Protein AF-0000000070582829 (afdb_homodimer)

Secondary structure (DSSP, 8-state):
-PPPP--EETTHHHHHHHHHHHHHHHHHHHHHHHHHHHHHT--TT--S-SS-HHHHHHHHHHHHHHHHHHHHHHHHHHHTTT-HHHHHHHHHHHHHHHHHHHHHHTTS-GGGGGGGTTHHHHHHHHHHHHHHHHHHHTT--/--EE-----TTHHHHHHHHHHHHHHHHHHHHHHHHHHHHHT--TT--S-SS-HHHHHHHHHHHHHHHHHHHHHHHHHHHTTT-HHHHHHHHHHHHHHHHHHHHHHTTS-GGGGGGGTTHHHHHHHHHHHHHHHHHHHHT--

Radius of gyration: 20.26 Å; Cα contacts (8 Å, |Δi|>4): 418; chains: 2; bounding box: 44×60×52 Å

Nearest PDB structures (foldseek):
  6r7d-assembly3_H  TM=9.409E-01  e=8.372E-06  Homo sapiens
  4jc7-assembly1_A  TM=9.439E-01  e=1.361E-05  Homo sapiens
  6pe4-assembly1_H  TM=5.388E-01  e=1.580E+00  Saccharomyces cerevisiae S288C
  7sqc-assembly1_1V  TM=2.380E-01  e=6.161E+00  Chlamydomonas reinhardtii
  6r7d-assembly3_H  TM=9.407E-01  e=1.224E-05  Homo sapiens

Sequence (282 aa):
MSTFSLVVPKEYGYVVLVGVGSTLVNMWLAFRVGQARKQFDVKYPTMYSDTNVVFNCVQRSHQNFLESYPQFLMTLFLGGFEFPKVAAGAGLVFLAGRVVYALGYSTGDPAKRMRGGFQYFGALTLLGLSVRLGLRMLGHVMSTFSLVVPKEYGYVVLVGVGSTLVNMWLAFRVGQARKQFDVKYPTMYSDTNVVFNCVQRSHQNFLESYPQFLMTLFLGGFEFPKVAAGAGLVFLAGRVVYALGYSTGDPAKRMRGGFQYFGALTLLGLSVRLGLRMLGHV

pLDDT: mean 94.82, std 6.43, range [54.75, 98.88]

Solvent-accessible surface area (backbone atoms only — not comparable to full-atom values): 14059 Å² total; per-residue (Å²): 130,86,82,80,85,86,72,45,40,18,54,35,14,48,30,43,39,46,56,53,49,49,46,53,51,51,49,50,40,53,46,51,34,53,50,42,26,63,76,68,65,54,59,81,72,65,77,66,59,92,81,41,60,39,53,33,27,36,39,47,39,40,52,53,49,58,73,46,42,58,59,48,53,51,26,39,62,54,12,12,54,86,41,13,64,59,26,24,51,24,49,48,39,24,51,52,13,50,52,40,19,35,59,25,15,40,72,50,44,66,74,44,21,57,76,13,53,67,16,53,60,13,50,50,49,21,47,50,38,28,53,48,48,56,35,33,74,72,66,73,91,129,68,74,32,84,83,73,79,56,78,57,34,55,49,29,52,48,45,54,54,47,51,52,51,52,53,49,50,40,51,49,51,36,53,51,40,27,65,75,70,66,54,57,88,85,65,76,65,59,94,81,42,59,38,51,26,20,36,40,44,39,41,53,52,50,61,70,46,41,58,55,48,53,50,24,40,63,53,12,13,56,86,41,15,63,59,26,24,52,24,49,49,40,25,52,51,13,50,52,40,20,37,59,25,14,40,73,47,44,60,74,42,22,56,76,13,52,65,16,52,60,12,50,51,49,21,47,50,37,24,47,50,48,13,35,32,41,62,65,72,91

InterPro domains:
  IPR001129 Membrane-associated, eicosanoid/glutathione metabolism (MAPEG) protein [PF01124] (16-129)
  IPR023352 Membrane associated eicosanoid/glutathione metabolism-like domain superfamily [G3DSA:1.20.120.550] (5-139)
  IPR023352 Membrane associated eicosanoid/glutathione metabolism-like domain superfamily [SSF161084] (6-139)
  IPR050997 Membrane-associated proteins in eicosanoid and glutathione metabolism [PTHR10250] (8-140)

Structure (mmCIF, N/CA/C/O backbone):
data_AF-0000000070582829-model_v1
#
loop_
_entity.id
_entity.type
_entity.pdbx_description
1 polymer 'Glutathione S-transferase 3, mitochondrial'
#
loop_
_atom_site.group_PDB
_atom_site.id
_atom_site.type_symbol
_atom_site.label_atom_id
_atom_site.label_alt_id
_atom_site.label_comp_id
_atom_site.label_asym_id
_atom_site.label_entity_id
_atom_site.label_seq_id
_atom_site.pdbx_PDB_ins_code
_atom_site.Cartn_x
_atom_site.Cartn_y
_atom_site.Cartn_z
_atom_site.occupancy
_atom_site.B_iso_or_equiv
_atom_site.auth_seq_id
_atom_site.auth_comp_id
_atom_site.auth_asym_id
_atom_site.auth_atom_id
_atom_site.pdbx_PDB_model_num
ATOM 1 N N . MET A 1 1 ? -2.963 17.828 32.438 1 55.97 1 MET A N 1
ATOM 2 C CA . MET A 1 1 ? -2.441 17.281 31.188 1 55.97 1 MET A CA 1
ATOM 3 C C . MET A 1 1 ? -2.188 18.375 30.156 1 55.97 1 MET A C 1
ATOM 5 O O . MET A 1 1 ? -3.088 19.156 29.844 1 55.97 1 MET A O 1
ATOM 9 N N . SER A 1 2 ? -0.956 18.734 30.016 1 66.94 2 SER A N 1
ATOM 10 C CA . SER A 1 2 ? -0.656 19.797 29.062 1 66.94 2 SER A CA 1
ATOM 11 C C . SER A 1 2 ? -1.074 19.422 27.656 1 66.94 2 SER A C 1
ATOM 13 O O . SER A 1 2 ? -1.038 18.234 27.281 1 66.94 2 SER A O 1
ATOM 15 N N . THR A 1 3 ? -1.902 20.125 27.031 1 71 3 THR A N 1
ATOM 16 C CA . THR A 1 3 ? -2.436 19.891 25.703 1 71 3 THR A CA 1
ATOM 17 C C . THR A 1 3 ? -1.452 20.359 24.625 1 71 3 THR A C 1
ATOM 19 O O . THR A 1 3 ? -0.765 21.359 24.812 1 71 3 THR A O 1
ATOM 22 N N . PHE A 1 4 ? -1.002 19.5 23.781 1 69.56 4 PHE A N 1
ATOM 23 C CA . PHE A 1 4 ? -0.276 19.875 22.578 1 69.56 4 PHE A CA 1
ATOM 24 C C . PHE A 1 4 ? -1.236 20.094 21.406 1 69.56 4 PHE A C 1
ATOM 26 O O . PHE A 1 4 ? -2.109 19.266 21.156 1 69.56 4 PHE A O 1
ATOM 33 N N . SER A 1 5 ? -1.294 21.281 20.797 1 74.94 5 SER A N 1
ATOM 34 C CA . SER A 1 5 ? -2.145 21.578 19.641 1 74.94 5 SER A CA 1
ATOM 35 C C . SER A 1 5 ? -1.401 21.359 18.328 1 74.94 5 SER A C 1
ATOM 37 O O . SER A 1 5 ? -0.298 21.891 18.141 1 74.94 5 SER A O 1
ATOM 39 N N . LEU A 1 6 ? -1.926 20.5 17.5 1 73.12 6 LEU A N 1
ATOM 40 C CA . LEU A 1 6 ? -1.361 20.234 16.172 1 73.12 6 LEU A CA 1
ATOM 41 C C . LEU A 1 6 ? -2.129 20.984 15.102 1 73.12 6 LEU A C 1
ATOM 43 O O . LEU A 1 6 ? -3.338 20.797 14.945 1 73.12 6 LEU A O 1
ATOM 47 N N . VAL A 1 7 ? -1.486 22.031 14.539 1 78.19 7 VAL A N 1
ATOM 48 C CA . VAL A 1 7 ? -2.039 22.766 13.406 1 78.19 7 VAL A CA 1
ATOM 49 C C . VAL A 1 7 ? -1.455 22.219 12.102 1 78.19 7 VAL A C 1
ATOM 51 O O . VAL A 1 7 ? -0.236 22.078 11.969 1 78.19 7 VAL A O 1
ATOM 54 N N . VAL A 1 8 ? -2.326 21.844 11.242 1 87.25 8 VAL A N 1
ATOM 55 C CA . VAL A 1 8 ? -1.866 21.312 9.969 1 87.25 8 VAL A CA 1
ATOM 56 C C . VAL A 1 8 ? -1.723 22.438 8.945 1 87.25 8 VAL A C 1
ATOM 58 O O . VAL A 1 8 ? -2.717 23.047 8.539 1 87.25 8 VAL A O 1
ATOM 61 N N . PRO A 1 9 ? -0.529 22.719 8.617 1 90.94 9 PRO A N 1
ATOM 62 C CA . PRO A 1 9 ? -0.33 23.766 7.621 1 90.94 9 PRO A CA 1
ATOM 63 C C . PRO A 1 9 ? -0.875 23.391 6.246 1 90.94 9 PRO A C 1
ATOM 65 O O . PRO A 1 9 ? -0.999 22.203 5.934 1 90.94 9 PRO A O 1
ATOM 68 N N . LYS A 1 10 ? -1.194 24.391 5.395 1 92.5 10 LYS A N 1
ATOM 69 C CA . LYS A 1 10 ? -1.707 24.156 4.047 1 92.5 10 LYS A CA 1
ATOM 70 C C . LYS A 1 10 ? -0.705 23.375 3.205 1 92.5 10 LYS A C 1
ATOM 72 O O . LYS A 1 10 ? -1.095 22.594 2.332 1 92.5 10 LYS A O 1
ATOM 77 N N . GLU A 1 11 ? 0.611 23.594 3.48 1 95.31 11 GLU A N 1
ATOM 78 C CA . GLU A 1 11 ? 1.672 22.953 2.715 1 95.31 11 GLU A CA 1
ATOM 79 C C . GLU A 1 11 ? 1.688 21.438 2.961 1 95.31 11 GLU A C 1
ATOM 81 O O . GLU A 1 11 ? 2.316 20.688 2.211 1 95.31 11 GLU A O 1
ATOM 86 N N . TYR A 1 12 ? 0.946 21.047 4 1 95.88 12 TYR A N 1
ATOM 87 C CA . TYR A 1 12 ? 0.809 19.609 4.246 1 95.88 12 TYR A CA 1
ATOM 88 C C . TYR A 1 12 ? 0.127 18.922 3.074 1 95.88 12 TYR A C 1
ATOM 90 O O . TYR A 1 12 ? 0.249 17.703 2.906 1 95.88 12 TYR A O 1
ATOM 98 N N . GLY A 1 13 ? -0.527 19.609 2.26 1 96.5 13 GLY A N 1
ATOM 99 C CA . GLY A 1 13 ? -1.075 19.062 1.026 1 96.5 13 GLY A CA 1
ATOM 100 C C . GLY A 1 13 ? -0.029 18.406 0.15 1 96.5 13 GLY A C 1
ATOM 101 O O . GLY A 1 13 ? -0.321 17.422 -0.542 1 96.5 13 GLY A O 1
ATOM 102 N N . TYR A 1 14 ? 1.18 18.938 0.141 1 97.75 14 TYR A N 1
ATOM 103 C CA . TYR A 1 14 ? 2.273 18.312 -0.593 1 97.75 14 TYR A CA 1
ATOM 104 C C . TYR A 1 14 ? 2.564 16.906 -0.053 1 97.75 14 TYR A C 1
ATOM 106 O O . TYR A 1 14 ? 2.848 15.992 -0.82 1 97.75 14 TYR A O 1
ATOM 114 N N . VAL A 1 15 ? 2.555 16.75 1.266 1 98.31 15 VAL A N 1
ATOM 115 C CA . VAL A 1 15 ? 2.795 15.469 1.925 1 98.31 15 VAL A CA 1
ATOM 116 C C . VAL A 1 15 ? 1.722 14.469 1.511 1 98.31 15 VAL A C 1
ATOM 118 O O . VAL A 1 15 ? 2.033 13.328 1.151 1 98.31 15 VAL A O 1
ATOM 121 N N . VAL A 1 16 ? 0.494 14.914 1.504 1 97.81 16 VAL A N 1
ATOM 122 C CA . VAL A 1 16 ? -0.624 14.07 1.096 1 97.81 16 VAL A CA 1
ATOM 123 C C . VAL A 1 16 ? -0.421 13.602 -0.344 1 97.81 16 VAL A C 1
ATOM 125 O O . VAL A 1 16 ? -0.554 12.414 -0.642 1 97.81 16 VAL A O 1
ATOM 128 N N . LEU A 1 17 ? -0.024 14.477 -1.17 1 98.38 17 LEU A N 1
ATOM 129 C CA . LEU A 1 17 ? 0.119 14.148 -2.584 1 98.38 17 LEU A CA 1
ATOM 130 C C . LEU A 1 17 ? 1.307 13.219 -2.807 1 98.38 17 LEU A C 1
ATOM 132 O O . LEU A 1 17 ? 1.272 12.359 -3.695 1 98.38 17 LEU A O 1
ATOM 136 N N . VAL A 1 18 ? 2.348 13.383 -2.043 1 98.75 18 VAL A N 1
ATOM 137 C CA . VAL A 1 18 ? 3.451 12.43 -2.117 1 98.75 18 VAL A CA 1
ATOM 138 C C . VAL A 1 18 ? 2.977 11.055 -1.665 1 98.75 18 VAL A C 1
ATOM 140 O O . VAL A 1 18 ? 3.342 10.039 -2.26 1 98.75 18 VAL A O 1
ATOM 143 N N . GLY A 1 19 ? 2.18 11 -0.588 1 98.44 19 GLY A N 1
ATOM 144 C CA . GLY A 1 19 ? 1.567 9.742 -0.2 1 98.44 19 GLY A CA 1
ATOM 145 C C . GLY A 1 19 ? 0.773 9.094 -1.319 1 98.44 19 GLY A C 1
ATOM 146 O O . GLY A 1 19 ? 0.938 7.906 -1.598 1 98.44 19 GLY A O 1
ATOM 147 N N . VAL A 1 20 ? -0.002 9.867 -1.986 1 97.69 20 VAL A N 1
ATOM 148 C CA . VAL A 1 20 ? -0.768 9.406 -3.139 1 97.69 20 VAL A CA 1
ATOM 149 C C . VAL A 1 20 ? 0.185 8.922 -4.23 1 97.69 20 VAL A C 1
ATOM 151 O O . VAL A 1 20 ? -0.034 7.875 -4.84 1 97.69 20 VAL A O 1
ATOM 154 N N . GLY A 1 21 ? 1.156 9.742 -4.492 1 98.12 21 GLY A N 1
ATOM 155 C CA . GLY A 1 21 ? 2.158 9.367 -5.473 1 98.12 21 GLY A CA 1
ATOM 156 C C . GLY A 1 21 ? 2.803 8.023 -5.184 1 98.12 21 GLY A C 1
ATOM 157 O O . GLY A 1 21 ? 3.127 7.273 -6.105 1 98.12 21 GLY A O 1
ATOM 158 N N . SER A 1 22 ? 2.986 7.711 -3.922 1 98.31 22 SER A N 1
ATOM 159 C CA . SER A 1 22 ? 3.596 6.438 -3.557 1 98.31 22 SER A CA 1
ATOM 160 C C . SER A 1 22 ? 2.705 5.266 -3.957 1 98.31 22 SER A C 1
ATOM 162 O O . SER A 1 22 ? 3.203 4.18 -4.266 1 98.31 22 SER A O 1
ATOM 164 N N . THR A 1 23 ? 1.404 5.457 -3.959 1 97.38 23 THR A N 1
ATOM 165 C CA . THR A 1 23 ? 0.475 4.441 -4.441 1 97.38 23 THR A CA 1
ATOM 166 C C . THR A 1 23 ? 0.685 4.176 -5.93 1 97.38 23 THR A C 1
ATOM 168 O O . THR A 1 23 ? 0.614 3.031 -6.379 1 97.38 23 THR A O 1
ATOM 171 N N . LEU A 1 24 ? 0.943 5.191 -6.664 1 97.06 24 LEU A N 1
ATOM 172 C CA . LEU A 1 24 ? 1.18 5.051 -8.094 1 97.06 24 LEU A CA 1
ATOM 173 C C . LEU A 1 24 ? 2.48 4.305 -8.359 1 97.06 24 LEU A C 1
ATOM 175 O O . LEU A 1 24 ? 2.568 3.52 -9.305 1 97.06 24 LEU A O 1
ATOM 179 N N . VAL A 1 25 ? 3.463 4.594 -7.551 1 98 25 VAL A N 1
ATOM 180 C CA . VAL A 1 25 ? 4.715 3.854 -7.68 1 98 25 VAL A CA 1
ATOM 181 C C . VAL A 1 25 ? 4.473 2.373 -7.395 1 98 25 VAL A C 1
ATOM 183 O O . VAL A 1 25 ? 4.957 1.506 -8.125 1 98 25 VAL A O 1
ATOM 186 N N . ASN A 1 26 ? 3.74 2.064 -6.297 1 97.38 26 ASN A N 1
ATOM 187 C CA . ASN A 1 26 ? 3.404 0.678 -5.992 1 97.38 26 ASN A CA 1
ATOM 188 C C . ASN A 1 26 ? 2.66 0.013 -7.145 1 97.38 26 ASN A C 1
ATOM 190 O O . ASN A 1 26 ? 2.973 -1.117 -7.523 1 97.38 26 ASN A O 1
ATOM 194 N N . MET A 1 27 ? 1.695 0.736 -7.691 1 96.69 27 MET A N 1
ATOM 195 C CA . MET A 1 27 ? 0.934 0.21 -8.82 1 96.69 27 MET A CA 1
ATOM 196 C C . MET A 1 27 ? 1.843 -0.042 -10.023 1 96.69 27 MET A C 1
ATOM 198 O O . MET A 1 27 ? 1.689 -1.044 -10.719 1 96.69 27 MET A O 1
ATOM 202 N N . TRP A 1 28 ? 2.684 0.879 -10.297 1 97.69 28 TRP A N 1
ATOM 203 C CA . TRP A 1 28 ? 3.625 0.729 -11.398 1 97.69 28 TRP A CA 1
ATOM 204 C C . TRP A 1 28 ? 4.496 -0.508 -11.211 1 97.69 28 TRP A C 1
ATOM 206 O O . TRP A 1 28 ? 4.715 -1.274 -12.148 1 97.69 28 TRP A O 1
ATOM 216 N N . LEU A 1 29 ? 5.031 -0.701 -10.031 1 97.88 29 LEU A N 1
ATOM 217 C CA . LEU A 1 29 ? 5.836 -1.879 -9.734 1 97.88 29 LEU A CA 1
ATOM 218 C C . LEU A 1 29 ? 5.027 -3.156 -9.93 1 97.88 29 LEU A C 1
ATOM 220 O O . LEU A 1 29 ? 5.52 -4.129 -10.508 1 97.88 29 LEU A O 1
ATOM 224 N N . ALA A 1 30 ? 3.785 -3.137 -9.422 1 97.12 30 ALA A N 1
ATOM 225 C CA . ALA A 1 30 ? 2.9 -4.285 -9.602 1 97.12 30 ALA A CA 1
ATOM 226 C C . ALA A 1 30 ? 2.654 -4.562 -11.078 1 97.12 30 ALA A C 1
ATOM 228 O O . ALA A 1 30 ? 2.643 -5.723 -11.508 1 97.12 30 ALA A O 1
ATOM 229 N N . PHE A 1 31 ? 2.49 -3.516 -11.836 1 97.44 31 PHE A N 1
ATOM 230 C CA . PHE A 1 31 ? 2.273 -3.646 -13.266 1 97.44 31 PHE A CA 1
ATOM 231 C C . PHE A 1 31 ? 3.488 -4.266 -13.945 1 97.44 31 PHE A C 1
ATOM 233 O O . PHE A 1 31 ? 3.348 -5.121 -14.82 1 97.44 31 PHE A O 1
ATOM 240 N N . ARG A 1 32 ? 4.629 -3.852 -13.578 1 97.31 32 ARG A N 1
ATOM 241 C CA . ARG A 1 32 ? 5.859 -4.406 -14.133 1 97.31 32 ARG A CA 1
ATOM 242 C C . ARG A 1 32 ? 5.949 -5.906 -13.875 1 97.31 32 ARG A C 1
ATOM 244 O O . ARG A 1 32 ? 6.395 -6.668 -14.734 1 97.31 32 ARG A O 1
ATOM 251 N N . VAL A 1 33 ? 5.523 -6.32 -12.656 1 97.38 33 VAL A N 1
ATOM 252 C CA . VAL A 1 33 ? 5.504 -7.746 -12.352 1 97.38 33 VAL A CA 1
ATOM 253 C C . VAL A 1 33 ? 4.523 -8.469 -13.273 1 97.38 33 VAL A C 1
ATOM 255 O O . VAL A 1 33 ? 4.84 -9.523 -13.82 1 97.38 33 VAL A O 1
ATOM 258 N N . GLY A 1 34 ? 3.34 -7.875 -13.461 1 96.81 34 GLY A N 1
ATOM 259 C CA . GLY A 1 34 ? 2.375 -8.445 -14.383 1 96.81 34 GLY A CA 1
ATOM 260 C C . GLY A 1 34 ? 2.912 -8.594 -15.797 1 96.81 34 GLY A C 1
ATOM 261 O O . GLY A 1 34 ? 2.732 -9.633 -16.422 1 96.81 34 GLY A O 1
ATOM 262 N N . GLN A 1 35 ? 3.543 -7.562 -16.281 1 97.56 35 GLN A N 1
ATOM 263 C CA . GLN A 1 35 ? 4.133 -7.598 -17.609 1 97.56 35 GLN A CA 1
ATOM 264 C C . GLN A 1 35 ? 5.203 -8.68 -17.703 1 97.56 35 GLN A C 1
ATOM 266 O O . GLN A 1 35 ? 5.289 -9.391 -18.719 1 97.56 35 GLN A O 1
ATOM 271 N N . ALA A 1 36 ? 6.043 -8.719 -16.75 1 96.75 36 ALA A N 1
ATOM 272 C CA . ALA A 1 36 ? 7.094 -9.734 -16.719 1 96.75 36 ALA A CA 1
ATOM 273 C C . ALA A 1 36 ? 6.496 -11.133 -16.719 1 96.75 36 ALA A C 1
ATOM 275 O O . ALA A 1 36 ? 7.039 -12.047 -17.359 1 96.75 36 ALA A O 1
ATOM 276 N N . ARG A 1 37 ? 5.391 -11.344 -15.992 1 96.31 37 ARG A N 1
ATOM 277 C CA . ARG A 1 37 ? 4.707 -12.633 -15.984 1 96.31 37 ARG A CA 1
ATOM 278 C C . ARG A 1 37 ? 4.328 -13.07 -17.391 1 96.31 37 ARG A C 1
ATOM 280 O O . ARG A 1 37 ? 4.516 -14.227 -17.766 1 96.31 37 ARG A O 1
ATOM 287 N N . LYS A 1 38 ? 3.812 -12.117 -18.062 1 97.06 38 LYS A N 1
ATOM 288 C CA . LYS A 1 38 ? 3.406 -12.406 -19.438 1 97.06 38 LYS A CA 1
ATOM 289 C C . LYS A 1 38 ? 4.617 -12.672 -20.328 1 97.06 38 LYS A C 1
ATOM 291 O O . LYS A 1 38 ? 4.629 -13.633 -21.094 1 97.06 38 LYS A O 1
ATOM 296 N N . GLN A 1 39 ? 5.578 -11.898 -20.25 1 96.56 39 GLN A N 1
ATOM 297 C CA . GLN A 1 39 ? 6.77 -11.969 -21.078 1 96.56 39 GLN A CA 1
ATOM 298 C C . GLN A 1 39 ? 7.5 -13.297 -20.875 1 96.56 39 GLN A C 1
ATOM 300 O O . GLN A 1 39 ? 7.988 -13.891 -21.844 1 96.56 39 GLN A O 1
ATOM 305 N N . PHE A 1 40 ? 7.574 -13.734 -19.672 1 96.12 40 PHE A N 1
ATOM 306 C CA . PHE A 1 40 ? 8.391 -14.906 -19.375 1 96.12 40 PHE A CA 1
ATOM 307 C C . PHE A 1 40 ? 7.512 -16.109 -19.078 1 96.12 40 PHE A C 1
ATOM 309 O O . PHE A 1 40 ? 8.008 -17.156 -18.641 1 96.12 40 PHE A O 1
ATOM 316 N N . ASP A 1 41 ? 6.211 -15.906 -19.141 1 96.31 41 ASP A N 1
ATOM 317 C CA . ASP A 1 41 ? 5.207 -16.953 -19.016 1 96.31 41 ASP A CA 1
ATOM 318 C C . ASP A 1 41 ? 5.262 -17.594 -17.625 1 96.31 41 ASP A C 1
ATOM 320 O O . ASP A 1 41 ? 5.371 -18.828 -17.5 1 96.31 41 ASP A O 1
ATOM 324 N N . VAL A 1 42 ? 5.32 -16.859 -16.688 1 95.31 42 VAL A N 1
ATOM 325 C CA . VAL A 1 42 ? 5.195 -17.312 -15.297 1 95.31 42 VAL A CA 1
ATOM 326 C C . VAL A 1 42 ? 3.738 -17.219 -14.852 1 95.31 42 VAL A C 1
ATOM 328 O O . VAL A 1 42 ? 3.236 -16.109 -14.602 1 95.31 42 VAL A O 1
ATOM 331 N N . LYS A 1 43 ? 3.07 -18.359 -14.664 1 93.44 43 LYS A N 1
ATOM 332 C CA . LYS A 1 43 ? 1.63 -18.359 -14.422 1 93.44 43 LYS A CA 1
ATOM 333 C C . LYS A 1 43 ? 1.317 -18.219 -12.938 1 93.44 43 LYS A C 1
ATOM 335 O O . LYS A 1 43 ? 2.062 -18.719 -12.094 1 93.44 43 LYS A O 1
ATOM 340 N N . TYR A 1 44 ? 0.23 -17.594 -12.617 1 91.69 44 TYR A N 1
ATOM 341 C CA . TYR A 1 44 ? -0.275 -17.562 -11.25 1 91.69 44 TYR A CA 1
ATOM 342 C C . TYR A 1 44 ? -0.543 -18.984 -10.734 1 91.69 44 TYR A C 1
ATOM 344 O O . TYR A 1 44 ? -0.908 -19.875 -11.508 1 91.69 44 TYR A O 1
ATOM 352 N N . PRO A 1 45 ? -0.263 -19.141 -9.492 1 92.88 45 PRO A N 1
ATOM 353 C CA . PRO A 1 45 ? 0.073 -18.219 -8.406 1 92.88 45 PRO A CA 1
ATOM 354 C C . PRO A 1 45 ? 1.57 -18.172 -8.109 1 92.88 45 PRO A C 1
ATOM 356 O O . PRO A 1 45 ? 1.98 -17.656 -7.062 1 92.88 45 PRO A O 1
ATOM 359 N N . THR A 1 46 ? 2.41 -18.672 -8.984 1 91 46 THR A N 1
ATOM 360 C CA . THR A 1 46 ? 3.85 -18.766 -8.773 1 91 46 THR A CA 1
ATOM 361 C C . THR A 1 46 ? 4.453 -17.375 -8.523 1 91 46 THR A C 1
ATOM 363 O O . THR A 1 46 ? 4.172 -16.438 -9.258 1 91 46 THR A O 1
ATOM 366 N N . MET A 1 47 ? 5.293 -17.297 -7.516 1 90.44 47 MET A N 1
ATOM 367 C CA . MET A 1 47 ? 5.879 -16 -7.172 1 90.44 47 MET A CA 1
ATOM 368 C C . MET A 1 47 ? 7.281 -15.867 -7.75 1 90.44 47 MET A C 1
ATOM 370 O O . MET A 1 47 ? 7.664 -14.797 -8.227 1 90.44 47 MET A O 1
ATOM 374 N N . TYR A 1 48 ? 8.023 -16.906 -7.711 1 92.12 48 TYR A N 1
ATOM 375 C CA . TYR A 1 48 ? 9.391 -16.875 -8.227 1 92.12 48 TYR A CA 1
ATOM 376 C C . TYR A 1 48 ? 9.641 -18.031 -9.18 1 92.12 48 TYR A C 1
ATOM 378 O O . TYR A 1 48 ? 9.211 -19.172 -8.914 1 92.12 48 TYR A O 1
ATOM 386 N N . SER A 1 49 ? 10.273 -17.656 -10.273 1 93.75 49 SER A N 1
ATOM 387 C CA . SER A 1 49 ? 10.617 -18.641 -11.297 1 93.75 49 SER A CA 1
ATOM 388 C C . SER A 1 49 ? 11.875 -19.406 -10.93 1 93.75 49 SER A C 1
ATOM 390 O O . SER A 1 49 ? 12.836 -18.828 -10.414 1 93.75 49 SER A O 1
ATOM 392 N N . ASP A 1 50 ? 11.859 -20.609 -11.234 1 91.75 50 ASP A N 1
ATOM 393 C CA . ASP A 1 50 ? 13.031 -21.453 -10.984 1 91.75 50 ASP A CA 1
ATOM 394 C C . ASP A 1 50 ? 14.109 -21.203 -12.047 1 91.75 50 ASP A C 1
ATOM 396 O O . ASP A 1 50 ? 15.273 -21.547 -11.844 1 91.75 50 ASP A O 1
ATOM 400 N N . THR A 1 51 ? 13.773 -20.641 -13.164 1 92.62 51 THR A N 1
ATOM 401 C CA . THR A 1 51 ? 14.711 -20.625 -14.281 1 92.62 51 THR A CA 1
ATOM 402 C C . THR A 1 51 ? 14.977 -19.203 -14.758 1 92.62 51 THR A C 1
ATOM 404 O O . THR A 1 51 ? 15.945 -18.938 -15.469 1 92.62 51 THR A O 1
ATOM 407 N N . ASN A 1 52 ? 14.117 -18.281 -14.469 1 95.81 52 ASN A N 1
ATOM 408 C CA . ASN A 1 52 ? 14.234 -16.938 -15.023 1 95.81 52 ASN A CA 1
ATOM 409 C C . ASN A 1 52 ? 14.656 -15.93 -13.961 1 95.81 52 ASN A C 1
ATOM 411 O O . ASN A 1 52 ? 13.828 -15.461 -13.172 1 95.81 52 ASN A O 1
ATOM 415 N N . VAL A 1 53 ? 15.828 -15.484 -14.023 1 95.69 53 VAL A N 1
ATOM 416 C CA . VAL A 1 53 ? 16.406 -14.602 -13.016 1 95.69 53 VAL A CA 1
ATOM 417 C C . VAL A 1 53 ? 15.859 -13.188 -13.195 1 95.69 53 VAL A C 1
ATOM 419 O O . VAL A 1 53 ? 15.664 -12.461 -12.219 1 95.69 53 VAL A O 1
ATOM 422 N N . VAL A 1 54 ? 15.633 -12.766 -14.422 1 96.56 54 VAL A N 1
ATOM 423 C CA . VAL A 1 54 ? 15.125 -11.422 -14.672 1 96.56 54 VAL A CA 1
ATOM 424 C C . VAL A 1 54 ? 13.734 -11.273 -14.055 1 96.56 54 VAL A C 1
ATOM 426 O O . VAL A 1 54 ? 13.453 -10.281 -13.383 1 96.56 54 VAL A O 1
ATOM 429 N N . PHE A 1 55 ? 12.898 -12.258 -14.266 1 97.69 55 PHE A N 1
ATOM 430 C CA . PHE A 1 55 ? 11.586 -12.234 -13.633 1 97.69 55 PHE A CA 1
ATOM 431 C C . PHE A 1 55 ? 11.711 -12.133 -12.117 1 97.69 55 PHE A C 1
ATOM 433 O O . PHE A 1 55 ? 11.023 -11.328 -11.484 1 97.69 55 PHE A O 1
ATOM 440 N N . ASN A 1 56 ? 12.547 -12.938 -11.523 1 97.12 56 ASN A N 1
ATOM 441 C CA . ASN A 1 56 ? 12.734 -12.945 -10.078 1 97.12 56 ASN A CA 1
ATOM 442 C C . ASN A 1 56 ? 13.211 -11.586 -9.57 1 97.12 56 ASN A C 1
ATOM 444 O O . ASN A 1 56 ? 12.797 -11.141 -8.5 1 97.12 56 ASN A O 1
ATOM 448 N N . CYS A 1 57 ? 14.039 -10.938 -10.391 1 96.88 57 CYS A N 1
ATOM 449 C CA . CYS A 1 57 ? 14.523 -9.609 -10.023 1 96.88 57 CYS A CA 1
ATOM 450 C C . CYS A 1 57 ? 13.383 -8.594 -10.039 1 96.88 57 CYS A C 1
ATOM 452 O O . CYS A 1 57 ? 13.281 -7.766 -9.133 1 96.88 57 CYS A O 1
ATOM 454 N N . VAL A 1 58 ? 12.531 -8.625 -11.023 1 97.06 58 VAL A N 1
ATOM 455 C CA . VAL A 1 58 ? 11.391 -7.727 -11.109 1 97.06 58 VAL A CA 1
ATOM 456 C C . VAL A 1 58 ? 10.461 -7.953 -9.922 1 97.06 58 VAL A C 1
ATOM 458 O O . VAL A 1 58 ? 10.047 -7 -9.258 1 97.06 58 VAL A O 1
ATOM 461 N N . GLN A 1 59 ? 10.203 -9.203 -9.633 1 96.88 59 GLN A N 1
ATOM 462 C CA . GLN A 1 59 ? 9.344 -9.57 -8.508 1 96.88 59 GLN A CA 1
ATOM 463 C C . GLN A 1 59 ? 9.945 -9.109 -7.188 1 96.88 59 GLN A C 1
ATOM 465 O O . GLN A 1 59 ? 9.25 -8.523 -6.352 1 96.88 59 GLN A O 1
ATOM 470 N N . ARG A 1 60 ? 11.195 -9.375 -7.008 1 96.81 60 ARG A N 1
ATOM 471 C CA . ARG A 1 60 ? 11.859 -9.031 -5.754 1 96.81 60 ARG A CA 1
ATOM 472 C C . ARG A 1 60 ? 11.875 -7.523 -5.539 1 96.81 60 ARG A C 1
ATOM 474 O O . ARG A 1 60 ? 11.742 -7.051 -4.41 1 96.81 60 ARG A O 1
ATOM 481 N N . SER A 1 61 ? 12.086 -6.812 -6.605 1 96.12 61 SER A N 1
ATOM 482 C CA . SER A 1 61 ? 12.086 -5.359 -6.48 1 96.12 61 SER A CA 1
ATOM 483 C C . SER A 1 61 ? 10.742 -4.852 -5.957 1 96.12 61 SER A C 1
ATOM 485 O O . SER A 1 61 ? 10.703 -3.967 -5.102 1 96.12 61 SER A O 1
ATOM 487 N N . HIS A 1 62 ? 9.664 -5.391 -6.453 1 97.62 62 HIS A N 1
ATOM 488 C CA . HIS A 1 62 ? 8.344 -5.008 -5.965 1 97.62 62 HIS A CA 1
ATOM 489 C C . HIS A 1 62 ? 8.172 -5.383 -4.496 1 97.62 62 HIS A C 1
ATOM 491 O O . HIS A 1 62 ? 7.75 -4.555 -3.684 1 97.62 62 HIS A O 1
ATOM 497 N N . GLN A 1 63 ? 8.578 -6.602 -4.148 1 96.56 63 GLN A N 1
ATOM 498 C CA . GLN A 1 63 ? 8.453 -7.066 -2.773 1 96.56 63 GLN A CA 1
ATOM 499 C C . GLN A 1 63 ? 9.289 -6.219 -1.825 1 96.56 63 GLN A C 1
ATOM 501 O O . GLN A 1 63 ? 8.883 -5.949 -0.695 1 96.56 63 GLN A O 1
ATOM 506 N N . ASN A 1 64 ? 10.461 -5.844 -2.289 1 95.81 64 ASN A N 1
ATOM 507 C CA . ASN A 1 64 ? 11.32 -4.996 -1.473 1 95.81 64 ASN A CA 1
ATOM 508 C C . ASN A 1 64 ? 10.656 -3.654 -1.169 1 95.81 64 ASN A C 1
ATOM 510 O O . ASN A 1 64 ? 10.773 -3.141 -0.054 1 95.81 64 ASN A O 1
ATOM 514 N N . PHE A 1 65 ? 10.016 -3.076 -2.201 1 97.25 65 PHE A N 1
ATOM 515 C CA . PHE A 1 65 ? 9.266 -1.845 -1.978 1 97.25 65 PHE A CA 1
ATOM 516 C C . PHE A 1 65 ? 8.211 -2.043 -0.896 1 97.25 65 PHE A C 1
ATOM 518 O O . PHE A 1 65 ? 8.086 -1.221 0.014 1 97.25 65 PHE A O 1
ATOM 525 N N . LEU A 1 66 ? 7.48 -3.139 -0.948 1 97.06 66 LEU A N 1
ATOM 526 C CA . LEU A 1 66 ? 6.391 -3.424 -0.023 1 97.06 66 LEU A CA 1
ATOM 527 C C . LEU A 1 66 ? 6.91 -3.584 1.401 1 97.06 66 LEU A C 1
ATOM 529 O O . LEU A 1 66 ? 6.227 -3.23 2.363 1 97.06 66 LEU A O 1
ATOM 533 N N . GLU A 1 67 ? 8.141 -4.031 1.632 1 94.75 67 GLU A N 1
ATOM 534 C CA . GLU A 1 67 ? 8.742 -4.219 2.947 1 94.75 67 GLU A CA 1
ATOM 535 C C . GLU A 1 67 ? 8.953 -2.885 3.654 1 94.75 67 GLU A C 1
ATOM 537 O O . GLU A 1 67 ? 8.891 -2.809 4.883 1 94.75 67 GLU A O 1
ATOM 542 N N . SER A 1 68 ? 9.18 -1.895 2.861 1 95.19 68 SER A N 1
ATOM 543 C CA . SER A 1 68 ? 9.508 -0.601 3.453 1 95.19 68 SER A CA 1
ATOM 544 C C . SER A 1 68 ? 8.32 0.355 3.381 1 95.19 68 SER A C 1
ATOM 546 O O . SER A 1 68 ? 8.328 1.413 4.016 1 95.19 68 SER A O 1
ATOM 548 N N . TYR A 1 69 ? 7.344 -0.012 2.752 1 97.06 69 TYR A N 1
ATOM 549 C CA . TYR A 1 69 ? 6.266 0.888 2.361 1 97.06 69 TYR A CA 1
ATOM 550 C C . TYR A 1 69 ? 5.512 1.4 3.584 1 97.06 69 TYR A C 1
ATOM 552 O O . TYR A 1 69 ? 5.297 2.605 3.727 1 97.06 69 TYR A O 1
ATOM 560 N N . PRO A 1 70 ? 5.172 0.531 4.625 1 95.19 70 PRO A N 1
ATOM 561 C CA . PRO A 1 70 ? 4.461 1.044 5.797 1 95.19 70 PRO A CA 1
ATOM 562 C C . PRO A 1 70 ? 5.285 2.051 6.594 1 95.19 70 PRO A C 1
ATOM 564 O O . PRO A 1 70 ? 4.758 3.072 7.039 1 95.19 70 PRO A O 1
ATOM 567 N N . GLN A 1 71 ? 6.484 1.729 6.723 1 95.75 71 GLN A N 1
ATOM 568 C CA . GLN A 1 71 ? 7.363 2.639 7.453 1 95.75 71 GLN A CA 1
ATOM 569 C C . GLN A 1 71 ? 7.512 3.967 6.715 1 95.75 71 GLN A C 1
ATOM 571 O O . GLN A 1 71 ? 7.543 5.027 7.34 1 95.75 71 GLN A O 1
ATOM 576 N N . PHE A 1 72 ? 7.688 3.918 5.453 1 98.5 72 PHE A N 1
ATOM 577 C CA . PHE A 1 72 ? 7.758 5.133 4.648 1 98.5 72 PHE A CA 1
ATOM 578 C C . PHE A 1 72 ? 6.52 5.996 4.859 1 98.5 72 PHE A C 1
ATOM 580 O O . PHE A 1 72 ? 6.629 7.191 5.125 1 98.5 72 PHE A O 1
ATOM 587 N N . LEU A 1 73 ? 5.359 5.41 4.77 1 98.12 73 LEU A N 1
ATOM 588 C CA . LEU A 1 73 ? 4.113 6.152 4.934 1 98.12 73 LEU A CA 1
ATOM 589 C C . LEU A 1 73 ? 4.027 6.762 6.332 1 98.12 73 LEU A C 1
ATOM 591 O O . LEU A 1 73 ? 3.672 7.934 6.48 1 98.12 73 LEU A O 1
ATOM 595 N N . MET A 1 74 ? 4.414 5.965 7.297 1 96.44 74 MET A N 1
ATOM 596 C CA . MET A 1 74 ? 4.352 6.445 8.672 1 96.44 74 MET A CA 1
ATOM 597 C C . MET A 1 74 ? 5.27 7.648 8.867 1 96.44 74 MET A C 1
ATOM 599 O O . MET A 1 74 ? 4.84 8.688 9.383 1 96.44 74 MET A O 1
ATOM 603 N N . THR A 1 75 ? 6.469 7.5 8.422 1 98.06 75 THR A N 1
ATOM 604 C CA . THR A 1 75 ? 7.418 8.586 8.648 1 98.06 75 THR A CA 1
ATOM 605 C C . THR A 1 75 ? 7.094 9.781 7.762 1 98.06 75 THR A C 1
ATOM 607 O O . THR A 1 75 ? 7.309 10.93 8.156 1 98.06 75 THR A O 1
ATOM 610 N N . LEU A 1 76 ? 6.59 9.586 6.57 1 98.5 76 LEU A N 1
ATOM 611 C CA . LEU A 1 76 ? 6.168 10.68 5.699 1 98.5 76 LEU A CA 1
ATOM 612 C C . LEU A 1 76 ? 5.098 11.531 6.375 1 98.5 76 LEU A C 1
ATOM 614 O O . LEU A 1 76 ? 5.242 12.75 6.473 1 98.5 76 LEU A O 1
ATOM 618 N N . PHE A 1 77 ? 4.09 10.945 6.895 1 97.38 77 PHE A N 1
ATOM 619 C CA . PHE A 1 77 ? 2.934 11.68 7.395 1 97.38 77 PHE A CA 1
ATOM 620 C C . PHE A 1 77 ? 3.223 12.281 8.766 1 97.38 77 PHE A C 1
ATOM 622 O O . PHE A 1 77 ? 2.783 13.391 9.07 1 97.38 77 PHE A O 1
ATOM 629 N N . LEU A 1 78 ? 3.984 11.539 9.562 1 94.94 78 LEU A N 1
ATOM 630 C CA . LEU A 1 78 ? 4.352 12.109 10.859 1 94.94 78 LEU A CA 1
ATOM 631 C C . LEU A 1 78 ? 5.414 13.188 10.688 1 94.94 78 LEU A C 1
ATOM 633 O O . LEU A 1 78 ? 5.301 14.273 11.266 1 94.94 78 LEU A O 1
ATOM 637 N N . GLY A 1 79 ? 6.367 12.93 9.883 1 95.69 79 GLY A N 1
ATOM 638 C CA . GLY A 1 79 ? 7.449 13.883 9.68 1 95.69 79 GLY A CA 1
ATOM 639 C C . GLY A 1 79 ? 7.016 15.133 8.945 1 95.69 79 GLY A C 1
ATOM 640 O O . GLY A 1 79 ? 7.707 16.156 8.984 1 95.69 79 GLY A O 1
ATOM 641 N N . GLY A 1 80 ? 5.891 15.094 8.273 1 96.31 80 GLY A N 1
ATOM 642 C CA . GLY A 1 80 ? 5.438 16.188 7.418 1 96.31 80 GLY A CA 1
ATOM 643 C C . GLY A 1 80 ? 4.699 17.266 8.18 1 96.31 80 GLY A C 1
ATOM 644 O O . GLY A 1 80 ? 4.406 18.328 7.629 1 96.31 80 GLY A O 1
ATOM 645 N N . PHE A 1 81 ? 4.43 17.078 9.461 1 92.81 81 PHE A N 1
ATOM 646 C CA . PHE A 1 81 ? 3.607 18.031 10.203 1 92.81 81 PHE A CA 1
ATOM 647 C C . PHE A 1 81 ? 4.348 19.344 10.414 1 92.81 81 PHE A C 1
ATOM 649 O O . PHE A 1 81 ? 3.787 20.422 10.195 1 92.81 81 PHE A O 1
ATOM 656 N N . GLU A 1 82 ? 5.57 19.297 10.797 1 91.44 82 GLU A N 1
ATOM 657 C CA . GLU A 1 82 ? 6.297 20.516 11.156 1 91.44 82 GLU A CA 1
ATOM 658 C C . GLU A 1 82 ? 6.945 21.156 9.938 1 91.44 82 GLU A C 1
ATOM 660 O O . GLU A 1 82 ? 6.934 22.375 9.789 1 91.44 82 GLU A O 1
ATOM 665 N N . PHE A 1 83 ? 7.473 20.344 9.109 1 95.12 83 PHE A N 1
ATOM 666 C CA . PHE A 1 83 ? 8.156 20.812 7.906 1 95.12 83 PHE A CA 1
ATOM 667 C C . PHE A 1 83 ? 7.609 20.125 6.664 1 95.12 83 PHE A C 1
ATOM 669 O O . PHE A 1 83 ? 8.312 19.328 6.031 1 95.12 83 PHE A O 1
ATOM 676 N N . PRO A 1 84 ? 6.422 20.484 6.27 1 97.12 84 PRO A N 1
ATOM 677 C CA . PRO A 1 84 ? 5.746 19.734 5.207 1 97.12 84 PRO A CA 1
ATOM 678 C C . PRO A 1 84 ? 6.492 19.812 3.875 1 97.12 84 PRO A C 1
ATOM 680 O O . PRO A 1 84 ? 6.523 18.828 3.131 1 97.12 84 PRO A O 1
ATOM 683 N N . LYS A 1 85 ? 7.094 20.922 3.48 1 98.12 85 LYS A N 1
ATOM 684 C CA . LYS A 1 85 ? 7.793 21.016 2.203 1 98.12 85 LYS A CA 1
ATOM 685 C C . LYS A 1 85 ? 9.047 20.156 2.197 1 98.12 85 LYS A C 1
ATOM 687 O O . LYS A 1 85 ? 9.352 19.5 1.198 1 98.12 85 LYS A O 1
ATOM 692 N N . VAL A 1 86 ? 9.742 20.141 3.305 1 98.38 86 VAL A N 1
ATOM 693 C CA . VAL A 1 86 ? 10.945 19.328 3.404 1 98.38 86 VAL A CA 1
ATOM 694 C C . VAL A 1 86 ? 10.578 17.844 3.367 1 98.38 86 VAL A C 1
ATOM 696 O O . VAL A 1 86 ? 11.203 17.062 2.656 1 98.38 86 VAL A O 1
ATOM 699 N N . ALA A 1 87 ? 9.586 17.469 4.156 1 98.69 87 ALA A N 1
ATOM 700 C CA . ALA A 1 87 ? 9.117 16.094 4.176 1 98.69 87 ALA A CA 1
ATOM 701 C C . ALA A 1 87 ? 8.672 15.641 2.789 1 98.69 87 ALA A C 1
ATOM 703 O O . ALA A 1 87 ? 9.008 14.539 2.352 1 98.69 87 ALA A O 1
ATOM 704 N N . ALA A 1 88 ? 7.918 16.484 2.113 1 98.81 88 ALA A N 1
ATOM 705 C CA . ALA A 1 88 ? 7.469 16.141 0.764 1 98.81 88 ALA A CA 1
ATOM 706 C C . ALA A 1 88 ? 8.656 15.945 -0.174 1 98.81 88 ALA A C 1
ATOM 708 O O . ALA A 1 88 ? 8.688 14.992 -0.957 1 98.81 88 ALA A O 1
ATOM 709 N N . GLY A 1 89 ? 9.594 16.891 -0.121 1 98.81 89 GLY A N 1
ATOM 710 C CA . GLY A 1 89 ? 10.805 16.734 -0.922 1 98.81 89 GLY A CA 1
ATOM 711 C C . GLY A 1 89 ? 11.555 15.453 -0.627 1 98.81 89 GLY A C 1
ATOM 712 O O . GLY A 1 89 ? 11.969 14.742 -1.547 1 98.81 89 GLY A O 1
ATOM 713 N N . ALA A 1 90 ? 11.766 15.141 0.643 1 98.81 90 ALA A N 1
ATOM 714 C CA . ALA A 1 90 ? 12.43 13.914 1.054 1 98.81 90 ALA A CA 1
ATOM 715 C C . ALA A 1 90 ? 11.664 12.688 0.567 1 98.81 90 ALA A C 1
ATOM 717 O O . ALA A 1 90 ? 12.266 11.695 0.145 1 98.81 90 ALA A O 1
ATOM 718 N N . GLY A 1 91 ? 10.336 12.727 0.682 1 98.88 91 GLY A N 1
ATOM 719 C CA . GLY A 1 91 ? 9.516 11.648 0.162 1 98.88 91 GLY A CA 1
ATOM 720 C C . GLY A 1 91 ? 9.695 11.422 -1.328 1 98.88 91 GLY A C 1
ATOM 721 O O . GLY A 1 91 ? 9.766 10.281 -1.787 1 98.88 91 GLY A O 1
ATOM 722 N N . LEU A 1 92 ? 9.797 12.516 -2.053 1 98.81 92 LEU A N 1
ATOM 723 C CA . LEU A 1 92 ? 10.016 12.406 -3.49 1 98.81 92 LEU A CA 1
ATOM 724 C C . LEU A 1 92 ? 11.375 11.781 -3.783 1 98.81 92 LEU A C 1
ATOM 726 O O . LEU A 1 92 ? 11.508 10.984 -4.715 1 98.81 92 LEU A O 1
ATOM 730 N N . VAL A 1 93 ? 12.344 12.18 -3.039 1 98.69 93 VAL A N 1
ATOM 731 C CA . VAL A 1 93 ? 13.68 11.602 -3.203 1 98.69 93 VAL A CA 1
ATOM 732 C C . VAL A 1 93 ? 13.617 10.094 -2.955 1 98.69 93 VAL A C 1
ATOM 734 O O . VAL A 1 93 ? 14.195 9.312 -3.715 1 98.69 93 VAL A O 1
ATOM 737 N N . PHE A 1 94 ? 12.977 9.695 -1.831 1 98.81 94 PHE A N 1
ATOM 738 C CA . PHE A 1 94 ? 12.82 8.281 -1.525 1 98.81 94 PHE A CA 1
ATOM 739 C C . PHE A 1 94 ? 12.141 7.547 -2.68 1 98.81 94 PHE A C 1
ATOM 741 O O . PHE A 1 94 ? 12.648 6.527 -3.154 1 98.81 94 PHE A O 1
ATOM 748 N N . LEU A 1 95 ? 11.062 8.102 -3.217 1 98.75 95 LEU A N 1
ATOM 749 C CA . LEU A 1 95 ? 10.289 7.434 -4.262 1 98.75 95 LEU A CA 1
ATOM 750 C C . LEU A 1 95 ? 11.078 7.383 -5.566 1 98.75 95 LEU A C 1
ATOM 752 O O . LEU A 1 95 ? 11.047 6.371 -6.277 1 98.75 95 LEU A O 1
ATOM 756 N N . ALA A 1 96 ? 11.758 8.469 -5.906 1 98.62 96 ALA A N 1
ATOM 757 C CA . ALA A 1 96 ? 12.617 8.453 -7.09 1 98.62 96 ALA A CA 1
ATOM 758 C C . ALA A 1 96 ? 13.695 7.379 -6.969 1 98.62 96 ALA A C 1
ATOM 760 O O . ALA A 1 96 ? 13.992 6.676 -7.938 1 98.62 96 ALA A O 1
ATOM 761 N N . GLY A 1 97 ? 14.266 7.281 -5.828 1 98.44 97 GLY A N 1
ATOM 762 C CA . GLY A 1 97 ? 15.25 6.238 -5.582 1 98.44 97 GLY A CA 1
ATOM 763 C C . GLY A 1 97 ? 14.688 4.836 -5.73 1 98.44 97 GLY A C 1
ATOM 764 O O . GLY A 1 97 ? 15.359 3.943 -6.25 1 98.44 97 GLY A O 1
ATOM 765 N N . ARG A 1 98 ? 13.461 4.672 -5.234 1 98.25 98 ARG A N 1
ATOM 766 C CA . ARG A 1 98 ? 12.805 3.371 -5.359 1 98.25 98 ARG A CA 1
ATOM 767 C C . ARG A 1 98 ? 12.602 3 -6.824 1 98.25 98 ARG A C 1
ATOM 769 O O . ARG A 1 98 ? 12.734 1.833 -7.199 1 98.25 98 ARG A O 1
ATOM 776 N N . VAL A 1 99 ? 12.242 4.004 -7.648 1 98.44 99 VAL A N 1
ATOM 777 C CA . VAL A 1 99 ? 12.055 3.771 -9.078 1 98.44 99 VAL A CA 1
ATOM 778 C C . VAL A 1 99 ? 13.383 3.359 -9.711 1 98.44 99 VAL A C 1
ATOM 780 O O . VAL A 1 99 ? 13.453 2.35 -10.414 1 98.44 99 VAL A O 1
ATOM 783 N N . VAL A 1 100 ? 14.438 4.082 -9.422 1 98.19 100 VAL A N 1
ATOM 784 C CA . VAL A 1 100 ? 15.75 3.787 -9.977 1 98.19 100 VAL A CA 1
ATOM 785 C C . VAL A 1 100 ? 16.25 2.439 -9.453 1 98.19 100 VAL A C 1
ATOM 787 O O . VAL A 1 100 ? 16.859 1.663 -10.195 1 98.19 100 VAL A O 1
ATOM 790 N N . TYR A 1 101 ? 16.016 2.193 -8.156 1 97.19 101 TYR A N 1
ATOM 791 C CA . TYR A 1 101 ? 16.328 0.911 -7.539 1 97.19 101 TYR A CA 1
ATOM 792 C C . TYR A 1 101 ? 15.68 -0.238 -8.312 1 97.19 101 TYR A C 1
ATOM 794 O O . TYR A 1 101 ? 16.359 -1.202 -8.672 1 97.19 101 TYR A O 1
ATOM 802 N N . ALA A 1 102 ? 14.438 -0.103 -8.617 1 97.06 102 ALA A N 1
ATOM 803 C CA . ALA A 1 102 ? 13.688 -1.144 -9.32 1 97.06 102 ALA A CA 1
ATOM 804 C C . ALA A 1 102 ? 14.203 -1.321 -10.742 1 97.06 102 ALA A C 1
ATOM 806 O O . ALA A 1 102 ? 14.352 -2.449 -11.219 1 97.06 102 ALA A O 1
ATOM 807 N N . LEU A 1 103 ? 14.438 -0.217 -11.461 1 97.19 103 LEU A N 1
ATOM 808 C CA . LEU A 1 103 ? 14.953 -0.282 -12.828 1 97.19 103 LEU A CA 1
ATOM 809 C C . LEU A 1 103 ? 16.312 -0.978 -12.867 1 97.19 103 LEU A C 1
ATOM 811 O O . LEU A 1 103 ? 16.562 -1.797 -13.75 1 97.19 103 LEU A O 1
ATOM 815 N N . GLY A 1 104 ? 17.109 -0.668 -11.891 1 95.62 104 GLY A N 1
ATOM 816 C CA . GLY A 1 104 ? 18.406 -1.333 -11.805 1 95.62 104 GLY A CA 1
ATOM 817 C C . GLY A 1 104 ? 18.297 -2.82 -11.523 1 95.62 104 GLY A C 1
ATOM 818 O O . GLY A 1 104 ? 18.953 -3.631 -12.18 1 95.62 104 GLY A O 1
ATOM 819 N N . TYR A 1 105 ? 17.484 -3.152 -10.555 1 93.12 105 TYR A N 1
ATOM 820 C CA . TYR A 1 105 ? 17.25 -4.543 -10.188 1 93.12 105 TYR A CA 1
ATOM 821 C C . TYR A 1 105 ? 16.719 -5.344 -11.375 1 93.12 105 TYR A C 1
ATOM 823 O O . TYR A 1 105 ? 17.156 -6.473 -11.609 1 93.12 105 TYR A O 1
ATOM 831 N N . SER A 1 106 ? 15.906 -4.797 -12.172 1 93.69 106 SER A N 1
ATOM 832 C CA . SER A 1 106 ? 15.148 -5.492 -13.211 1 93.69 106 SER A CA 1
ATOM 833 C C . SER A 1 106 ? 16.031 -5.793 -14.422 1 93.69 106 SER A C 1
ATOM 835 O O . SER A 1 106 ? 15.578 -6.449 -15.367 1 93.69 106 SER A O 1
ATOM 837 N N . THR A 1 107 ? 17.25 -5.391 -14.461 1 93.25 10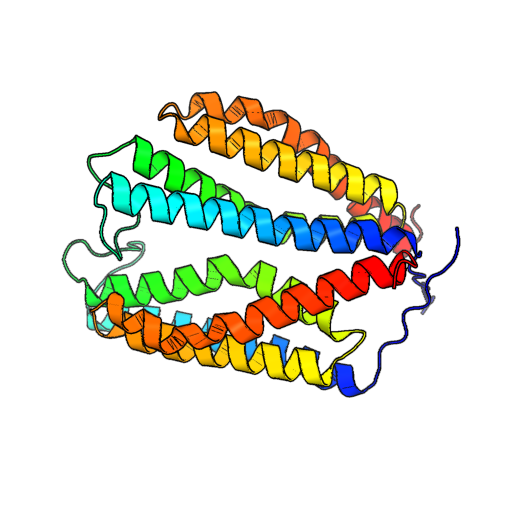7 THR A N 1
ATOM 838 C CA . THR A 1 107 ? 18.172 -5.715 -15.547 1 93.25 107 THR A CA 1
ATOM 839 C C . THR A 1 107 ? 18.594 -7.18 -15.469 1 93.25 107 THR A C 1
ATOM 841 O O . THR A 1 107 ? 19.141 -7.723 -16.438 1 93.25 107 THR A O 1
ATOM 844 N N . GLY A 1 108 ? 18.406 -7.723 -14.336 1 93 108 GLY A N 1
ATOM 845 C CA . GLY A 1 108 ? 18.859 -9.086 -14.109 1 93 108 GLY A CA 1
ATOM 846 C C . GLY A 1 108 ? 20.141 -9.156 -13.289 1 93 108 GLY A C 1
ATOM 847 O O . GLY A 1 108 ? 20.531 -10.234 -12.852 1 93 108 GLY A O 1
ATOM 848 N N . ASP A 1 109 ? 20.766 -8.023 -13.055 1 94.5 109 ASP A N 1
ATOM 849 C CA . ASP A 1 109 ? 21.922 -7.898 -12.172 1 94.5 109 ASP A CA 1
ATOM 850 C C . ASP A 1 109 ? 21.562 -7.164 -10.883 1 94.5 109 ASP A C 1
ATOM 852 O O . ASP A 1 109 ? 21.516 -5.934 -10.852 1 94.5 109 ASP A O 1
ATOM 856 N N . PRO A 1 110 ? 21.422 -7.887 -9.828 1 93.44 110 PRO A N 1
ATOM 857 C CA . PRO A 1 110 ? 20.938 -7.297 -8.578 1 93.44 110 PRO A CA 1
ATOM 858 C C . PRO A 1 110 ? 21.828 -6.172 -8.07 1 93.44 110 PRO A C 1
ATOM 860 O O . PRO A 1 110 ? 21.359 -5.273 -7.363 1 93.44 110 PRO A O 1
ATOM 863 N N . ALA A 1 111 ? 23.062 -6.16 -8.453 1 94.81 111 ALA A N 1
ATOM 864 C CA . ALA A 1 111 ? 23.969 -5.125 -7.969 1 94.81 111 ALA A CA 1
ATOM 865 C C . ALA A 1 111 ? 23.578 -3.75 -8.5 1 94.81 111 ALA A C 1
ATOM 867 O O . ALA A 1 111 ? 23.859 -2.729 -7.867 1 94.81 111 ALA A O 1
ATOM 868 N N . LYS A 1 112 ? 22.969 -3.691 -9.586 1 96.12 112 LYS A N 1
ATOM 869 C CA . LYS A 1 112 ? 22.609 -2.434 -10.234 1 96.12 112 LYS A CA 1
ATOM 870 C C . LYS A 1 112 ? 21.453 -1.747 -9.508 1 96.12 112 LYS A C 1
ATOM 872 O O . LYS A 1 112 ? 21.172 -0.572 -9.75 1 96.12 112 LYS A O 1
ATOM 877 N N . ARG A 1 113 ? 20.891 -2.441 -8.523 1 94.25 113 ARG A N 1
ATOM 878 C CA . ARG A 1 113 ? 19.859 -1.833 -7.688 1 94.25 113 ARG A CA 1
ATOM 879 C C . ARG A 1 113 ? 20.406 -0.654 -6.898 1 94.25 113 ARG A C 1
ATOM 881 O O . ARG A 1 113 ? 19.672 0.279 -6.566 1 94.25 113 ARG A O 1
ATOM 888 N N . MET A 1 114 ? 21.641 -0.672 -6.699 1 95.69 114 MET A N 1
ATOM 889 C CA . MET A 1 114 ? 22.25 0.337 -5.84 1 95.69 114 MET A CA 1
ATOM 890 C C . MET A 1 114 ? 22.25 1.703 -6.516 1 95.69 114 MET A C 1
ATOM 892 O O . MET A 1 114 ? 22.516 2.721 -5.875 1 95.69 114 MET A O 1
ATOM 896 N N . ARG A 1 115 ? 22.016 1.818 -7.832 1 95.94 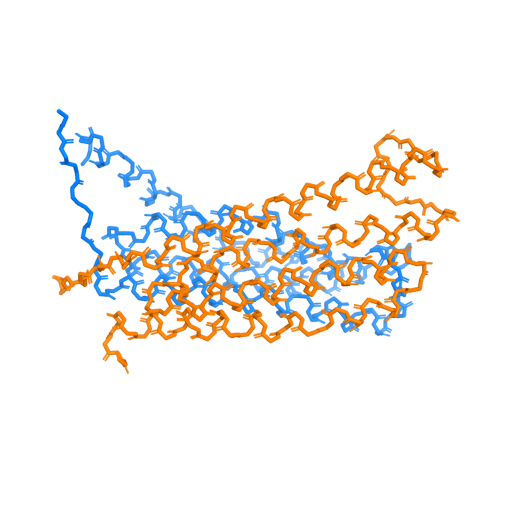115 ARG A N 1
ATOM 897 C CA . ARG A 1 115 ? 21.828 3.098 -8.508 1 95.94 115 ARG A CA 1
ATOM 898 C C . ARG A 1 115 ? 20.75 3.926 -7.82 1 95.94 115 ARG A C 1
ATOM 900 O O . ARG A 1 115 ? 20.781 5.156 -7.871 1 95.94 115 ARG A O 1
ATOM 907 N N . GLY A 1 116 ? 19.844 3.236 -7.168 1 97.38 116 GLY A N 1
ATOM 908 C CA . GLY A 1 116 ? 18.766 3.906 -6.457 1 97.38 116 GLY A CA 1
ATOM 909 C C . GLY A 1 116 ? 19.078 4.16 -4.996 1 97.38 116 GLY A C 1
ATOM 910 O O . GLY A 1 116 ? 18.188 4.5 -4.211 1 97.38 116 GLY A O 1
ATOM 911 N N . GLY A 1 117 ? 20.281 4.055 -4.617 1 96.25 117 GLY A N 1
ATOM 912 C CA . GLY A 1 117 ? 20.703 4.148 -3.227 1 96.25 117 GLY A CA 1
ATOM 913 C C . GLY A 1 117 ? 20.453 5.523 -2.625 1 96.25 117 GLY A C 1
ATOM 914 O O . GLY A 1 117 ? 20.359 5.664 -1.404 1 96.25 117 GLY A O 1
ATOM 915 N N . PHE A 1 118 ? 20.344 6.5 -3.453 1 97.56 118 PHE A N 1
ATOM 916 C CA . PHE A 1 118 ? 20.125 7.848 -2.938 1 97.56 118 PHE A CA 1
ATOM 917 C C . PHE A 1 118 ? 18.766 7.949 -2.24 1 97.56 118 PHE A C 1
ATOM 919 O O . PHE A 1 118 ? 18.5 8.93 -1.545 1 97.56 118 PHE A O 1
ATOM 926 N N . GLN A 1 119 ? 18 6.891 -2.301 1 97.69 119 GLN A N 1
ATOM 927 C CA . GLN A 1 119 ? 16.734 6.832 -1.593 1 97.69 119 GLN A CA 1
ATOM 928 C C . GLN A 1 119 ? 16.938 6.969 -0.086 1 97.69 119 GLN A C 1
ATOM 930 O O . GLN A 1 119 ? 16.047 7.461 0.621 1 97.69 119 GLN A O 1
ATOM 935 N N . TYR A 1 120 ? 18 6.582 0.412 1 97.44 120 TYR A N 1
ATOM 936 C CA . TYR A 1 120 ? 18.25 6.57 1.85 1 97.44 120 TYR A CA 1
ATOM 937 C C . TYR A 1 120 ? 18.359 7.992 2.393 1 97.44 120 TYR A C 1
ATOM 939 O O . TYR A 1 120 ? 18.078 8.234 3.568 1 97.44 120 TYR A O 1
ATOM 947 N N . PHE A 1 121 ? 18.719 8.945 1.543 1 98.06 121 PHE A N 1
ATOM 948 C CA . PHE A 1 121 ? 18.719 10.344 1.975 1 98.06 121 PHE A CA 1
ATOM 949 C C . PHE A 1 121 ? 17.297 10.797 2.301 1 98.06 121 PHE A C 1
ATOM 951 O O . PHE A 1 121 ? 17.078 11.484 3.299 1 98.06 121 PHE A O 1
ATOM 958 N N . GLY A 1 122 ? 16.391 10.375 1.465 1 98.56 122 GLY A N 1
ATOM 959 C CA . GLY A 1 122 ? 14.992 10.688 1.732 1 98.56 122 GLY A CA 1
ATOM 960 C C . GLY A 1 122 ? 14.453 9.992 2.965 1 98.56 122 GLY A C 1
ATOM 961 O O . GLY A 1 122 ? 13.828 10.625 3.82 1 98.56 122 GLY A O 1
ATOM 962 N N . ALA A 1 123 ? 14.797 8.766 3.141 1 98.06 123 ALA A N 1
ATOM 963 C CA . ALA A 1 123 ? 14.289 7.961 4.246 1 98.06 123 ALA A CA 1
ATOM 964 C C . ALA A 1 123 ? 14.82 8.469 5.586 1 98.06 123 ALA A C 1
ATOM 966 O O . ALA A 1 123 ? 14.062 8.617 6.547 1 98.06 123 ALA A O 1
ATOM 967 N N . LEU A 1 124 ? 16.031 8.727 5.621 1 98.12 124 LEU A N 1
ATOM 968 C CA . LEU A 1 124 ? 16.656 9.172 6.867 1 98.12 124 LEU A CA 1
ATOM 969 C C . LEU A 1 124 ? 16.141 10.562 7.254 1 98.12 124 LEU A C 1
ATOM 971 O O . LEU A 1 124 ? 15.961 10.852 8.438 1 98.12 124 LEU A O 1
ATOM 975 N N . THR A 1 125 ? 16 11.375 6.25 1 98.69 125 THR A N 1
ATOM 976 C CA . THR A 1 125 ? 15.438 12.695 6.523 1 98.69 125 THR A CA 1
ATOM 977 C C . THR A 1 125 ? 14.055 12.578 7.145 1 98.69 125 THR A C 1
ATOM 979 O O . THR A 1 125 ? 13.758 13.219 8.156 1 98.69 125 THR A O 1
ATOM 982 N N . LEU A 1 126 ? 13.25 11.734 6.613 1 98.69 126 LEU A N 1
ATOM 983 C CA . LEU A 1 126 ? 11.898 11.539 7.129 1 98.69 126 LEU A CA 1
ATOM 984 C C . LEU A 1 126 ? 11.938 10.969 8.547 1 98.69 126 LEU A C 1
ATOM 986 O O . LEU A 1 126 ? 11.141 11.375 9.398 1 98.69 126 LEU A O 1
ATOM 990 N N . LEU A 1 127 ? 12.82 10.055 8.742 1 97.81 127 LEU A N 1
ATOM 991 C CA . LEU A 1 127 ? 12.992 9.492 10.078 1 97.81 127 LEU A CA 1
ATOM 992 C C . LEU A 1 127 ? 13.383 10.578 11.078 1 97.81 127 LEU A C 1
ATOM 994 O O . LEU A 1 127 ? 12.797 10.664 12.164 1 97.81 127 LEU A O 1
ATOM 998 N N . GLY A 1 128 ? 14.297 11.367 10.68 1 98.25 128 GLY A N 1
ATOM 999 C CA . GLY A 1 128 ? 14.727 12.453 11.539 1 98.25 128 GLY A CA 1
ATOM 1000 C C . GLY A 1 128 ? 13.609 13.438 11.852 1 98.25 128 GLY A C 1
ATOM 1001 O O . GLY A 1 128 ? 13.461 13.859 13 1 98.25 128 GLY A O 1
ATOM 1002 N N . LEU A 1 129 ? 12.883 13.82 10.852 1 98.06 129 LEU A N 1
ATOM 1003 C CA . LEU A 1 129 ? 11.766 14.742 11.055 1 98.06 129 LEU A CA 1
ATOM 1004 C C . LEU A 1 129 ? 10.734 14.148 12.008 1 98.06 129 LEU A C 1
ATOM 1006 O O . LEU A 1 129 ? 10.148 14.867 12.82 1 98.06 129 LEU A O 1
ATOM 1010 N N . SER A 1 130 ? 10.484 12.859 11.953 1 97.38 130 SER A N 1
ATOM 1011 C CA . SER A 1 130 ? 9.523 12.188 12.82 1 97.38 130 SER A CA 1
ATOM 1012 C C . SER A 1 130 ? 10.008 12.164 14.266 1 97.38 130 SER A C 1
ATOM 1014 O O . SER A 1 130 ? 9.227 12.375 15.195 1 97.38 130 SER A O 1
ATOM 1016 N N . VAL A 1 131 ? 11.266 11.867 14.414 1 96.69 131 VAL A N 1
ATOM 1017 C CA . VAL A 1 131 ? 11.859 11.898 15.75 1 96.69 131 VAL A CA 1
ATOM 1018 C C . VAL A 1 131 ? 11.711 13.297 16.344 1 96.69 131 VAL A C 1
ATOM 1020 O O . VAL A 1 131 ? 11.312 13.445 17.5 1 96.69 131 VAL A O 1
ATOM 1023 N N . ARG A 1 132 ? 12.008 14.273 15.531 1 96.44 132 ARG A N 1
ATOM 1024 C CA . ARG A 1 132 ? 11.891 15.656 16 1 96.44 132 ARG A CA 1
ATOM 1025 C C . ARG A 1 132 ? 10.461 15.961 16.438 1 96.44 132 ARG A C 1
ATOM 1027 O O . ARG A 1 132 ? 10.25 16.594 17.484 1 96.44 132 ARG A O 1
ATOM 1034 N N . LEU A 1 133 ? 9.523 15.555 15.672 1 94.06 133 LEU A N 1
ATOM 1035 C CA . LEU A 1 133 ? 8.125 15.773 16.031 1 94.06 133 LEU A CA 1
ATOM 1036 C C . LEU A 1 133 ? 7.82 15.18 17.406 1 94.06 133 LEU A C 1
ATOM 1038 O O . LEU A 1 133 ? 7.195 15.836 18.234 1 94.06 133 LEU A O 1
ATOM 1042 N N . GLY A 1 134 ? 8.219 13.93 17.656 1 94 134 GLY A N 1
ATOM 1043 C CA . GLY A 1 134 ? 7.996 13.297 18.938 1 94 134 GLY A CA 1
ATOM 1044 C C . GLY A 1 134 ? 8.625 14.055 20.094 1 94 134 GLY A C 1
ATOM 1045 O O . GLY A 1 134 ? 7.988 14.273 21.125 1 94 134 GLY A O 1
ATOM 1046 N N . LEU A 1 135 ? 9.797 14.461 19.844 1 93.62 135 LEU A N 1
ATOM 1047 C CA . LEU A 1 135 ? 10.508 15.188 20.875 1 93.62 135 LEU A CA 1
ATOM 1048 C C . LEU A 1 135 ? 9.844 16.531 21.141 1 93.62 135 LEU A C 1
ATOM 1050 O O . LEU A 1 135 ? 9.766 16.984 22.297 1 93.62 135 LEU A O 1
ATOM 1054 N N . ARG A 1 136 ? 9.43 17.156 20.125 1 91.38 136 ARG A N 1
ATOM 1055 C CA . ARG A 1 136 ? 8.75 18.438 20.266 1 91.38 136 ARG A CA 1
ATOM 1056 C C . ARG A 1 136 ? 7.453 18.281 21.062 1 91.38 136 ARG A C 1
ATOM 1058 O O . ARG A 1 136 ? 7.16 19.078 21.938 1 91.38 136 ARG A O 1
ATOM 1065 N N . MET A 1 137 ? 6.668 17.297 20.812 1 88.88 137 MET A N 1
ATOM 1066 C CA . MET A 1 137 ? 5.41 17.047 21.5 1 88.88 137 MET A CA 1
ATOM 1067 C C . MET A 1 137 ? 5.648 16.797 22.984 1 88.88 137 MET A C 1
ATOM 1069 O O . MET A 1 137 ? 4.832 17.172 23.828 1 88.88 137 MET A O 1
ATOM 1073 N N . LEU A 1 138 ? 6.801 16.25 23.234 1 91.81 138 LEU A N 1
ATOM 1074 C CA . LEU A 1 138 ? 7.148 15.938 24.625 1 91.81 138 LEU A CA 1
ATOM 1075 C C . LEU A 1 138 ? 7.824 17.125 25.297 1 91.81 138 LEU A C 1
ATOM 1077 O O . LEU A 1 138 ? 8.086 17.109 26.5 1 91.81 138 LEU A O 1
ATOM 1081 N N . GLY A 1 139 ? 8.109 18.188 24.453 1 90.25 139 GLY A N 1
ATOM 1082 C CA . GLY A 1 139 ? 8.68 19.406 25.016 1 90.25 139 GLY A CA 1
ATOM 1083 C C . GLY A 1 139 ? 10.188 19.359 25.125 1 90.25 139 GLY A C 1
ATOM 1084 O O . GLY A 1 139 ? 10.781 20.062 25.938 1 90.25 139 GLY A O 1
ATOM 1085 N N . HIS A 1 140 ? 10.703 18.406 24.375 1 90.38 140 HIS A N 1
ATOM 1086 C CA . HIS A 1 140 ? 12.148 18.281 24.484 1 90.38 140 HIS A CA 1
ATOM 1087 C C . HIS A 1 140 ? 12.859 19.078 23.391 1 90.38 140 HIS A C 1
ATOM 1089 O O . HIS A 1 140 ? 14.086 19.219 23.422 1 90.38 140 HIS A O 1
ATOM 1095 N N . VAL A 1 141 ? 12.195 19.5 22.391 1 84.94 141 VAL A N 1
ATOM 1096 C CA . VAL A 1 141 ? 12.703 20.406 21.375 1 84.94 141 VAL A CA 1
ATOM 1097 C C . VAL A 1 141 ? 11.602 21.391 20.953 1 84.94 141 VAL A C 1
ATOM 1099 O O . VAL A 1 141 ? 10.414 21.094 21.109 1 84.94 141 VAL A O 1
ATOM 1102 N N . MET B 1 1 ? 3.158 30.953 7.812 1 54.75 1 MET B N 1
ATOM 1103 C CA . MET B 1 1 ? 2.58 29.781 7.156 1 54.75 1 MET B CA 1
ATOM 1104 C C . MET B 1 1 ? 1.063 29.766 7.305 1 54.75 1 MET B C 1
ATOM 1106 O O . MET B 1 1 ? 0.542 29.984 8.398 1 54.75 1 MET B O 1
ATOM 1110 N N . SER B 1 2 ? 0.323 29.812 6.125 1 67.38 2 SER B N 1
ATOM 1111 C CA . SER B 1 2 ? -1.132 29.828 6.234 1 67.38 2 SER B CA 1
ATOM 1112 C C . SER B 1 2 ? -1.647 28.516 6.82 1 67.38 2 SER B C 1
ATOM 1114 O O . SER B 1 2 ? -1.051 27.453 6.609 1 67.38 2 SER B O 1
ATOM 1116 N N . THR B 1 3 ? -2.414 28.5 7.953 1 69.25 3 THR B N 1
ATOM 1117 C CA . THR B 1 3 ? -2.963 27.359 8.688 1 69.25 3 THR B CA 1
ATOM 1118 C C . THR B 1 3 ? -4.152 26.766 7.945 1 69.25 3 THR B C 1
ATOM 1120 O O . THR B 1 3 ? -4.93 27.484 7.32 1 69.25 3 THR B O 1
ATOM 1123 N N . PHE B 1 4 ? -4.008 25.5 7.691 1 71.31 4 PHE B N 1
ATOM 1124 C CA . PHE B 1 4 ? -5.18 24.75 7.246 1 71.31 4 PHE B CA 1
ATOM 1125 C C . PHE B 1 4 ? -5.879 24.094 8.422 1 71.31 4 PHE B C 1
ATOM 1127 O O . PHE B 1 4 ? -5.238 23.406 9.219 1 71.31 4 PHE B O 1
ATOM 1134 N N . SER B 1 5 ? -6.988 24.578 8.773 1 73.31 5 SER B N 1
ATOM 1135 C CA . SER B 1 5 ? -7.758 23.969 9.852 1 73.31 5 SER B CA 1
ATOM 1136 C C . SER B 1 5 ? -8.453 22.703 9.391 1 73.31 5 SER B C 1
ATOM 1138 O O . SER B 1 5 ? -9.258 22.734 8.453 1 73.31 5 SER B O 1
ATOM 1140 N N . LEU B 1 6 ? -7.969 21.609 9.93 1 71.56 6 LEU B N 1
ATOM 1141 C CA . LEU B 1 6 ? -8.625 20.344 9.625 1 71.56 6 LEU B CA 1
ATOM 1142 C C . LEU B 1 6 ? -9.711 20.031 10.648 1 71.56 6 LEU B C 1
ATOM 1144 O O . LEU B 1 6 ? -9.43 19.906 11.844 1 71.56 6 LEU B O 1
ATOM 1148 N N . VAL B 1 7 ? -10.984 20.188 10.266 1 78.75 7 VAL B N 1
ATOM 1149 C CA . VAL B 1 7 ? -12.109 19.797 11.102 1 78.75 7 VAL B CA 1
ATOM 1150 C C . VAL B 1 7 ? -12.547 18.375 10.742 1 78.75 7 VAL B C 1
ATOM 1152 O O . VAL B 1 7 ? -12.766 18.062 9.562 1 78.75 7 VAL B O 1
ATOM 1155 N N . VAL B 1 8 ? -12.586 17.469 11.734 1 86.5 8 VAL B N 1
ATOM 1156 C CA . VAL B 1 8 ? -12.992 16.078 11.508 1 86.5 8 VAL B CA 1
ATOM 1157 C C . VAL B 1 8 ? -14.484 15.93 11.789 1 86.5 8 VAL B C 1
ATOM 1159 O O . VAL B 1 8 ? -14.922 16.047 12.938 1 86.5 8 VAL B O 1
ATOM 1162 N N . PRO B 1 9 ? -15.25 15.664 10.766 1 91.44 9 PRO B N 1
ATOM 1163 C CA . PRO B 1 9 ? -16.688 15.484 10.977 1 91.44 9 PRO B CA 1
ATOM 1164 C C . PRO B 1 9 ? -17.031 14.227 11.766 1 91.44 9 PRO B C 1
ATOM 1166 O O . PRO B 1 9 ? -16.234 13.273 11.781 1 91.44 9 PRO B O 1
ATOM 1169 N N . LYS B 1 10 ? -18.219 14.156 12.391 1 94.06 10 LYS B N 1
ATOM 1170 C CA . LYS B 1 10 ? -18.656 13 13.172 1 94.06 10 LYS B CA 1
ATOM 1171 C C . LYS B 1 10 ? -18.75 11.75 12.305 1 94.06 10 LYS B C 1
ATOM 1173 O O . LYS B 1 10 ? -18.5 10.641 12.773 1 94.06 10 LYS B O 1
ATOM 1178 N N . GLU B 1 11 ? -19.141 11.953 10.984 1 96.56 11 GLU B N 1
ATOM 1179 C CA . GLU B 1 11 ? -19.312 10.844 10.055 1 96.56 11 GLU B CA 1
ATOM 1180 C C . GLU B 1 11 ? -17.984 10.148 9.758 1 96.56 11 GLU B C 1
ATOM 1182 O O . GLU B 1 11 ? -17.969 9.039 9.219 1 96.56 11 GLU B O 1
ATOM 1187 N N . TYR B 1 12 ? -16.891 10.789 10.172 1 95.94 12 TYR B N 1
ATOM 1188 C CA . TYR B 1 12 ? -15.594 10.141 10.039 1 95.94 12 TYR B CA 1
ATOM 1189 C C . TYR B 1 12 ? -15.547 8.852 10.859 1 95.94 12 TYR B C 1
ATOM 1191 O O . TYR B 1 12 ? -14.727 7.973 10.594 1 95.94 12 TYR B O 1
ATOM 1199 N N . GLY B 1 13 ? -16.375 8.711 11.844 1 96.75 13 GLY B N 1
ATOM 1200 C CA . GLY B 1 13 ? -16.5 7.461 12.578 1 96.75 13 GLY B CA 1
ATOM 1201 C C . GLY B 1 13 ? -16.734 6.262 11.68 1 96.75 13 GLY B C 1
ATOM 1202 O O . GLY B 1 13 ? -16.25 5.16 11.961 1 96.75 13 GLY B O 1
ATOM 1203 N N . TYR B 1 14 ? -17.469 6.434 10.531 1 97.69 14 TYR B N 1
ATOM 1204 C CA . TYR B 1 14 ? -17.656 5.359 9.562 1 97.69 14 TYR B CA 1
ATOM 1205 C C . TYR B 1 14 ? -16.344 4.926 8.945 1 97.69 14 TYR B C 1
ATOM 1207 O O . TYR B 1 14 ? -16.109 3.734 8.727 1 97.69 14 TYR B O 1
ATOM 1215 N N . VAL B 1 15 ? -15.523 5.875 8.656 1 98.19 15 VAL B N 1
ATOM 1216 C CA . VAL B 1 15 ? -14.211 5.605 8.078 1 98.19 15 VAL B CA 1
ATOM 1217 C C . VAL B 1 15 ? -13.375 4.773 9.055 1 98.19 15 VAL B C 1
ATOM 1219 O O . VAL B 1 15 ? -12.758 3.779 8.656 1 98.19 15 VAL B O 1
ATOM 1222 N N . VAL B 1 16 ? -13.375 5.145 10.336 1 97.44 16 VAL B N 1
ATOM 1223 C CA . VAL B 1 16 ? -12.648 4.426 11.375 1 97.44 16 VAL B CA 1
ATOM 1224 C C . VAL B 1 16 ? -13.141 2.984 11.445 1 97.44 16 VAL B C 1
ATOM 1226 O O . VAL B 1 16 ? -12.344 2.047 11.477 1 97.44 16 VAL B O 1
ATOM 1229 N N . LEU B 1 17 ? -14.406 2.859 11.391 1 97.94 17 LEU B N 1
ATOM 1230 C CA . LEU B 1 17 ? -14.977 1.522 11.531 1 97.94 17 LEU B CA 1
ATOM 1231 C C . LEU B 1 17 ? -14.633 0.66 10.32 1 97.94 17 LEU B C 1
ATOM 1233 O O . LEU B 1 17 ? -14.43 -0.549 10.453 1 97.94 17 LEU B O 1
ATOM 1237 N N . VAL B 1 18 ? -14.602 1.271 9.141 1 98.5 18 VAL B N 1
ATOM 1238 C CA . VAL B 1 18 ? -14.164 0.531 7.965 1 98.5 18 VAL B CA 1
ATOM 1239 C C . VAL B 1 18 ? -12.703 0.121 8.125 1 98.5 18 VAL B C 1
ATOM 1241 O O . VAL B 1 18 ? -12.328 -0.997 7.766 1 98.5 18 VAL B O 1
ATOM 1244 N N . GLY B 1 19 ? -11.906 1.024 8.641 1 98.06 19 GLY B N 1
ATOM 1245 C CA . GLY B 1 19 ? -10.531 0.658 8.953 1 98.06 19 GLY B CA 1
ATOM 1246 C C . GLY B 1 19 ? -10.43 -0.532 9.891 1 98.06 19 GLY B C 1
ATOM 1247 O O . GLY B 1 19 ? -9.68 -1.475 9.625 1 98.06 19 GLY B O 1
ATOM 1248 N N . VAL B 1 20 ? -11.18 -0.505 10.938 1 97.12 20 VAL B N 1
ATOM 1249 C CA . VAL B 1 20 ? -11.219 -1.619 11.883 1 97.12 20 VAL B CA 1
ATOM 1250 C C . VAL B 1 20 ? -11.711 -2.879 11.172 1 97.12 20 VAL B C 1
ATOM 1252 O O . VAL B 1 20 ? -11.141 -3.959 11.352 1 97.12 20 VAL B O 1
ATOM 1255 N N . GLY B 1 21 ? -12.75 -2.744 10.367 1 97.62 21 GLY B N 1
ATOM 1256 C CA . GLY B 1 21 ? -13.25 -3.865 9.586 1 97.62 21 GLY B CA 1
ATOM 1257 C C . GLY B 1 21 ? -12.195 -4.488 8.695 1 97.62 21 GLY B C 1
ATOM 1258 O O . GLY B 1 21 ? -12.18 -5.703 8.492 1 97.62 21 GLY B O 1
ATOM 1259 N N . SER B 1 22 ? -11.344 -3.666 8.148 1 98.25 22 SER B N 1
ATOM 1260 C CA . SER B 1 22 ? -10.297 -4.184 7.277 1 98.25 22 SER B CA 1
ATOM 1261 C C . SER B 1 22 ? -9.352 -5.105 8.039 1 98.25 22 SER B C 1
ATOM 1263 O O . SER B 1 22 ? -8.797 -6.047 7.469 1 98.25 22 SER B O 1
ATOM 1265 N N . THR B 1 23 ? -9.141 -4.891 9.359 1 97.62 23 THR B N 1
ATOM 1266 C CA . THR B 1 23 ? -8.336 -5.777 10.188 1 97.62 23 THR B CA 1
ATOM 1267 C C . THR B 1 23 ? -9 -7.148 10.312 1 97.62 23 THR B C 1
ATOM 1269 O O . THR B 1 23 ? -8.312 -8.172 10.32 1 97.62 23 THR B O 1
ATOM 1272 N N . LEU B 1 24 ? -10.258 -7.148 10.367 1 97.06 24 LEU B N 1
ATOM 1273 C CA . LEU B 1 24 ? -10.992 -8.406 10.461 1 97.06 24 LEU B CA 1
ATOM 1274 C C . LEU B 1 24 ? -10.875 -9.195 9.156 1 97.06 24 LEU B C 1
ATOM 1276 O O . LEU B 1 24 ? -10.766 -10.422 9.18 1 97.06 24 LEU B O 1
ATOM 1280 N N . VAL B 1 25 ? -10.93 -8.469 8.039 1 98.06 25 VAL B N 1
ATOM 1281 C CA . VAL B 1 25 ? -10.742 -9.133 6.754 1 98.06 25 VAL B CA 1
ATOM 1282 C C . VAL B 1 25 ? -9.344 -9.742 6.691 1 98.06 25 VAL B C 1
ATOM 1284 O O . VAL B 1 25 ? -9.172 -10.883 6.258 1 98.06 25 VAL B O 1
ATOM 1287 N N . ASN B 1 26 ? -8.328 -8.969 7.125 1 97.88 26 ASN B N 1
ATOM 1288 C CA . A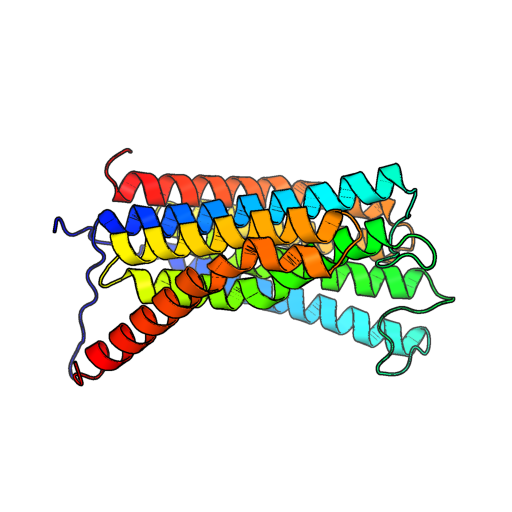SN B 1 26 ? -6.961 -9.484 7.156 1 97.88 26 ASN B CA 1
ATOM 1289 C C . ASN B 1 26 ? -6.855 -10.727 8.039 1 97.88 26 ASN B C 1
ATOM 1291 O O . ASN B 1 26 ? -6.227 -11.711 7.652 1 97.88 26 ASN B O 1
ATOM 1295 N N . MET B 1 27 ? -7.477 -10.695 9.188 1 97.25 27 MET B N 1
ATOM 1296 C CA . MET B 1 27 ? -7.457 -11.836 10.102 1 97.25 27 MET B CA 1
ATOM 1297 C C . MET B 1 27 ? -8.148 -13.039 9.484 1 97.25 27 MET B C 1
ATOM 1299 O O . MET B 1 27 ? -7.68 -14.172 9.625 1 97.25 27 MET B O 1
ATOM 1303 N N . TRP B 1 28 ? -9.219 -12.773 8.891 1 98.25 28 TRP B N 1
ATOM 1304 C CA . TRP B 1 28 ? -9.945 -13.852 8.227 1 98.25 28 TRP B CA 1
ATOM 1305 C C . TRP B 1 28 ? -9.086 -14.508 7.152 1 98.25 28 TRP B C 1
ATOM 1307 O O . TRP B 1 28 ? -9.039 -15.734 7.047 1 98.25 28 TRP B O 1
ATOM 1317 N N . LEU B 1 29 ? -8.422 -13.742 6.328 1 98.06 29 LEU B N 1
ATOM 1318 C CA . LEU B 1 29 ? -7.531 -14.273 5.305 1 98.06 29 LEU B CA 1
ATOM 1319 C C . LEU B 1 29 ? -6.406 -15.094 5.938 1 98.06 29 LEU B C 1
ATOM 1321 O O . LEU B 1 29 ? -6.07 -16.172 5.449 1 98.06 29 LEU B O 1
ATOM 1325 N N . ALA B 1 30 ? -5.848 -14.562 7.039 1 97.56 30 ALA B N 1
ATOM 1326 C CA . ALA B 1 30 ? -4.801 -15.289 7.754 1 97.56 30 ALA B CA 1
ATOM 1327 C C . ALA B 1 30 ? 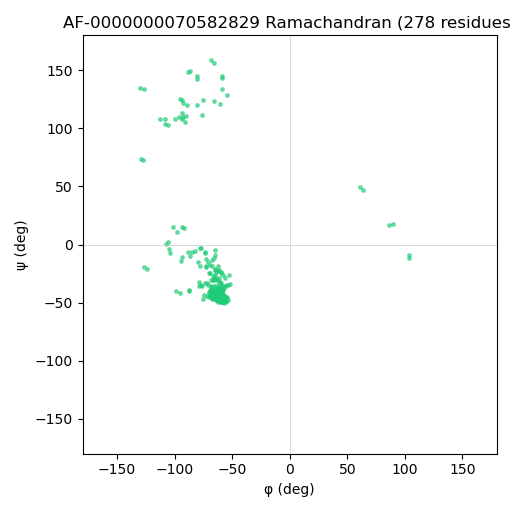-5.32 -16.625 8.289 1 97.56 30 ALA B C 1
ATOM 1329 O O . ALA B 1 30 ? -4.633 -17.641 8.219 1 97.56 30 ALA B O 1
ATOM 1330 N N . PHE B 1 31 ? -6.484 -16.578 8.82 1 97.56 31 PHE B N 1
ATOM 1331 C CA . PHE B 1 31 ? -7.105 -17.797 9.336 1 97.56 31 PHE B CA 1
ATOM 1332 C C . PHE B 1 31 ? -7.289 -18.828 8.227 1 97.56 31 PHE B C 1
ATOM 1334 O O . PHE B 1 31 ? -7.039 -20.016 8.438 1 97.56 31 PHE B O 1
ATOM 1341 N N . ARG B 1 32 ? -7.695 -18.391 7.078 1 97.62 32 ARG B N 1
ATOM 1342 C CA . ARG B 1 32 ? -7.875 -19.281 5.941 1 97.62 32 ARG B CA 1
ATOM 1343 C C . ARG B 1 32 ? -6.562 -19.953 5.555 1 97.62 32 ARG B C 1
ATOM 1345 O O . ARG B 1 32 ? -6.543 -21.125 5.199 1 97.62 32 ARG B O 1
ATOM 1352 N N . VAL B 1 33 ? -5.469 -19.203 5.609 1 97.69 33 VAL B N 1
ATOM 1353 C CA . VAL B 1 33 ? -4.16 -19.781 5.324 1 97.69 33 VAL B CA 1
ATOM 1354 C C . VAL B 1 33 ? -3.836 -20.859 6.363 1 97.69 33 VAL B C 1
ATOM 1356 O O . VAL B 1 33 ? -3.375 -21.953 6.012 1 97.69 33 VAL B O 1
ATOM 1359 N N . GLY B 1 34 ? -4.094 -20.547 7.633 1 97 34 GLY B N 1
ATOM 1360 C CA . GLY B 1 34 ? -3.881 -21.547 8.68 1 97 34 GLY B CA 1
ATOM 1361 C C . GLY B 1 34 ? -4.684 -22.812 8.469 1 97 34 GLY B C 1
ATOM 1362 O O . GLY B 1 34 ? -4.156 -23.922 8.617 1 97 34 GLY B O 1
ATOM 1363 N N . GLN B 1 35 ? -5.914 -22.625 8.141 1 97.75 35 GLN B N 1
ATOM 1364 C CA . GLN B 1 35 ? -6.773 -23.781 7.879 1 97.75 35 GLN B CA 1
ATOM 1365 C C . GLN B 1 35 ? -6.258 -24.594 6.695 1 97.75 35 GLN B C 1
ATOM 1367 O O . GLN B 1 35 ? -6.273 -25.828 6.73 1 97.75 35 GLN B O 1
ATOM 1372 N N . ALA B 1 36 ? -5.875 -23.938 5.656 1 97 36 ALA B N 1
ATOM 1373 C CA . ALA B 1 36 ? -5.34 -24.609 4.477 1 97 36 ALA B CA 1
ATOM 1374 C C . ALA B 1 36 ? -4.062 -25.375 4.816 1 97 36 ALA B C 1
ATOM 1376 O O . ALA B 1 36 ? -3.83 -26.469 4.293 1 97 36 ALA B O 1
ATOM 1377 N N . ARG B 1 37 ? -3.207 -24.812 5.707 1 96.88 37 ARG B N 1
ATOM 1378 C CA . ARG B 1 37 ? -1.994 -25.484 6.148 1 96.88 37 ARG B CA 1
ATOM 1379 C C . ARG B 1 37 ? -2.32 -26.844 6.77 1 96.88 37 ARG B C 1
ATOM 1381 O O . ARG B 1 37 ? -1.657 -27.844 6.48 1 96.88 37 ARG B O 1
ATOM 1388 N N . LYS B 1 38 ? -3.309 -26.812 7.562 1 97.06 38 LYS B N 1
ATOM 1389 C CA . LYS B 1 38 ? -3.725 -28.047 8.219 1 97.06 38 LYS B CA 1
ATOM 1390 C C . LYS B 1 38 ? -4.336 -29.016 7.223 1 97.06 38 LYS B C 1
ATOM 1392 O O . LYS B 1 38 ? -3.998 -30.203 7.223 1 97.06 38 LYS B O 1
ATOM 1397 N N . GLN B 1 39 ? -5.129 -28.562 6.414 1 96.81 39 GLN B N 1
ATOM 1398 C CA . GLN B 1 39 ? -5.867 -29.375 5.461 1 96.81 39 GLN B CA 1
ATOM 1399 C C . GLN B 1 39 ? -4.922 -30.062 4.48 1 96.81 39 GLN B C 1
ATOM 1401 O O . GLN B 1 39 ? -5.121 -31.234 4.129 1 96.81 39 GLN B O 1
ATOM 1406 N N . PHE B 1 40 ? -3.945 -29.344 4.035 1 96.38 40 PHE B N 1
ATOM 1407 C CA . PHE B 1 40 ? -3.082 -29.875 2.984 1 96.38 40 PHE B CA 1
ATOM 1408 C C . PHE B 1 40 ? -1.729 -30.281 3.553 1 96.38 40 PHE B C 1
ATOM 1410 O O . PHE B 1 40 ? -0.807 -30.609 2.803 1 96.38 40 PHE B O 1
ATOM 1417 N N . ASP B 1 41 ? -1.548 -30.156 4.82 1 96.69 41 ASP B N 1
ATOM 1418 C CA . ASP B 1 41 ? -0.367 -30.594 5.559 1 96.69 41 ASP B CA 1
ATOM 1419 C C . ASP B 1 41 ? 0.885 -29.875 5.07 1 96.69 41 ASP B C 1
ATOM 142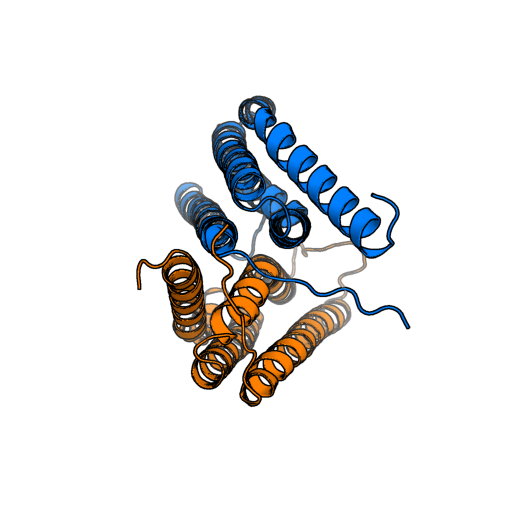1 O O . ASP B 1 41 ? 1.88 -30.5 4.715 1 96.69 41 ASP B O 1
ATOM 1425 N N . VAL B 1 42 ? 0.799 -28.625 4.977 1 96.25 42 VAL B N 1
ATOM 1426 C CA . VAL B 1 42 ? 1.946 -27.766 4.676 1 96.25 42 VAL B CA 1
ATOM 1427 C C . VAL B 1 42 ? 2.533 -27.219 5.977 1 96.25 42 VAL B C 1
ATOM 1429 O O . VAL B 1 42 ? 1.947 -26.328 6.605 1 96.25 42 VAL B O 1
ATOM 1432 N N . LYS B 1 43 ? 3.742 -27.719 6.309 1 94.44 43 LYS B N 1
ATOM 1433 C CA . LYS B 1 43 ? 4.309 -27.406 7.617 1 94.44 43 LYS B CA 1
ATOM 1434 C C . LYS B 1 43 ? 5.086 -26.094 7.57 1 94.44 43 LYS B C 1
ATOM 1436 O O . LYS B 1 43 ? 5.699 -25.766 6.555 1 94.44 43 LYS B O 1
ATOM 1441 N N . TYR B 1 44 ? 5.086 -25.438 8.688 1 89.81 44 TYR B N 1
ATOM 1442 C CA . TYR B 1 44 ? 5.961 -24.281 8.836 1 89.81 44 TYR B CA 1
ATOM 1443 C C . TYR B 1 44 ? 7.418 -24.672 8.625 1 89.81 44 TYR B C 1
ATOM 1445 O O . TYR B 1 44 ? 7.824 -25.781 8.961 1 89.81 44 TYR B O 1
ATOM 1453 N N . PRO B 1 45 ? 8.047 -23.719 8.055 1 92.12 45 PRO B N 1
ATOM 1454 C CA . PRO B 1 45 ? 7.828 -22.344 7.602 1 92.12 45 PRO B CA 1
ATOM 1455 C C . PRO B 1 45 ? 7.52 -22.266 6.109 1 92.12 45 PRO B C 1
ATOM 1457 O O . PRO B 1 45 ? 7.609 -21.188 5.516 1 92.12 45 PRO B O 1
ATOM 1460 N N . THR B 1 46 ? 7.277 -23.266 5.426 1 90.5 46 THR B N 1
ATOM 1461 C CA . THR B 1 46 ? 7.035 -23.297 3.986 1 90.5 46 THR B CA 1
ATOM 1462 C C . THR B 1 46 ? 5.906 -22.328 3.609 1 90.5 46 THR B C 1
ATOM 1464 O O . THR B 1 46 ? 4.816 -22.391 4.18 1 90.5 46 THR B O 1
ATOM 1467 N N . MET B 1 47 ? 6.137 -21.484 2.654 1 91.38 47 MET B N 1
ATOM 1468 C CA . MET B 1 47 ? 5.129 -20.516 2.254 1 91.38 47 MET B CA 1
ATOM 1469 C C . MET B 1 47 ? 4.312 -21.031 1.074 1 91.38 47 MET B C 1
ATOM 1471 O O . MET B 1 47 ? 3.098 -20.828 1.021 1 91.38 47 MET B O 1
ATOM 1475 N N . TYR B 1 48 ? 4.996 -21.625 0.149 1 92.44 48 TYR B N 1
ATOM 1476 C CA . TYR B 1 48 ? 4.32 -22.172 -1.026 1 92.44 48 TYR B CA 1
ATOM 1477 C C . TYR B 1 48 ? 4.676 -23.641 -1.237 1 92.44 48 TYR B C 1
ATOM 1479 O O . TYR B 1 48 ? 5.848 -24.016 -1.169 1 92.44 48 TYR B O 1
ATOM 1487 N N . SER B 1 49 ? 3.643 -24.375 -1.477 1 93.38 49 SER B N 1
ATOM 1488 C CA . SER B 1 49 ? 3.785 -25.812 -1.689 1 93.38 49 SER B CA 1
ATOM 1489 C C . SER B 1 49 ? 4.234 -26.109 -3.115 1 93.38 49 SER B C 1
ATOM 1491 O O . SER B 1 49 ? 3.779 -25.469 -4.066 1 93.38 49 SER B O 1
ATOM 1493 N N . ASP B 1 50 ? 5.043 -27.125 -3.254 1 90.38 50 ASP B N 1
ATOM 1494 C CA . ASP B 1 50 ? 5.492 -27.562 -4.566 1 90.38 50 ASP B CA 1
ATOM 1495 C C . ASP B 1 50 ? 4.426 -28.406 -5.258 1 90.38 50 ASP B C 1
ATOM 1497 O O . ASP B 1 50 ? 4.465 -28.594 -6.477 1 90.38 50 ASP B O 1
ATOM 1501 N N . THR B 1 51 ? 3.428 -28.891 -4.551 1 90.56 51 THR B N 1
ATOM 1502 C CA . THR B 1 51 ? 2.551 -29.906 -5.133 1 90.56 51 THR B CA 1
ATOM 1503 C C . THR B 1 51 ? 1.089 -29.469 -5.027 1 90.56 51 THR B C 1
ATOM 1505 O O . THR B 1 51 ? 0.221 -30.047 -5.695 1 90.56 51 THR B O 1
ATOM 1508 N N . ASN B 1 52 ? 0.755 -28.547 -4.16 1 94.56 52 ASN B N 1
ATOM 1509 C CA . ASN B 1 52 ? -0.645 -28.203 -3.932 1 94.56 52 ASN B CA 1
ATOM 1510 C C . ASN B 1 52 ? -0.963 -26.781 -4.418 1 94.56 52 ASN B C 1
ATOM 1512 O O . ASN B 1 52 ? -0.678 -25.812 -3.725 1 94.56 52 ASN B O 1
ATOM 1516 N N . VAL B 1 53 ? -1.659 -26.688 -5.445 1 94.5 53 VAL B N 1
ATOM 1517 C CA . VAL B 1 53 ? -1.954 -25.406 -6.082 1 94.5 53 VAL B CA 1
ATOM 1518 C C . VAL B 1 53 ? -3.035 -24.672 -5.293 1 94.5 53 VAL B C 1
ATOM 1520 O O . VAL B 1 53 ? -3.039 -23.453 -5.23 1 94.5 53 VAL B O 1
ATOM 1523 N N . VAL B 1 54 ? -3.969 -25.406 -4.73 1 96.19 54 VAL B N 1
ATOM 1524 C CA . VAL B 1 54 ? -5.047 -24.766 -3.979 1 96.19 54 VAL B CA 1
ATOM 1525 C C . VAL B 1 54 ? -4.469 -24.047 -2.762 1 96.19 54 VAL B C 1
ATOM 1527 O O . VAL B 1 54 ? -4.82 -22.891 -2.49 1 96.19 54 VAL B O 1
ATOM 1530 N N . PHE B 1 55 ? -3.59 -24.703 -2.037 1 97.25 55 PHE B N 1
ATOM 1531 C CA . PHE B 1 55 ? -2.908 -24.047 -0.924 1 97.25 55 PHE B CA 1
ATOM 1532 C C . PHE B 1 55 ? -2.195 -22.781 -1.392 1 97.25 55 PHE B C 1
ATOM 1534 O O . PHE B 1 55 ? -2.299 -21.734 -0.754 1 97.25 55 PHE B O 1
ATOM 1541 N N . ASN B 1 56 ? -1.427 -22.891 -2.48 1 96.56 56 ASN B N 1
ATOM 1542 C CA . ASN B 1 56 ? -0.689 -21.75 -3.006 1 96.56 56 ASN B CA 1
ATOM 1543 C C . ASN B 1 56 ? -1.622 -20.594 -3.352 1 96.56 56 ASN B C 1
ATOM 1545 O O . ASN B 1 56 ? -1.281 -19.422 -3.131 1 96.56 56 ASN B O 1
ATOM 1549 N N . CYS B 1 57 ? -2.803 -20.906 -3.84 1 96.75 57 CYS B N 1
ATOM 1550 C CA . CYS B 1 57 ? -3.785 -19.891 -4.172 1 96.75 57 CYS B CA 1
ATOM 1551 C C . CYS B 1 57 ? -4.301 -19.188 -2.914 1 96.75 57 CYS B C 1
ATOM 1553 O O . CYS B 1 57 ? -4.438 -17.969 -2.887 1 96.75 57 CYS B O 1
ATOM 1555 N N . VAL B 1 58 ? -4.59 -19.938 -1.892 1 96.88 58 VAL B N 1
ATOM 1556 C CA . VAL B 1 58 ? -5.051 -19.375 -0.627 1 96.88 58 VAL B CA 1
ATOM 1557 C C . VAL B 1 58 ? -3.973 -18.469 -0.04 1 96.88 58 VAL B C 1
ATOM 1559 O O . VAL B 1 58 ? -4.254 -17.328 0.362 1 96.88 58 VAL B O 1
ATOM 1562 N N . GLN B 1 59 ? -2.742 -18.953 -0.039 1 96.75 59 GLN B N 1
ATOM 1563 C CA . GLN B 1 59 ? -1.604 -18.188 0.461 1 96.75 59 GLN B CA 1
ATOM 1564 C C . GLN B 1 59 ? -1.41 -16.906 -0.34 1 96.75 59 GLN B C 1
ATOM 1566 O O . GLN B 1 59 ? -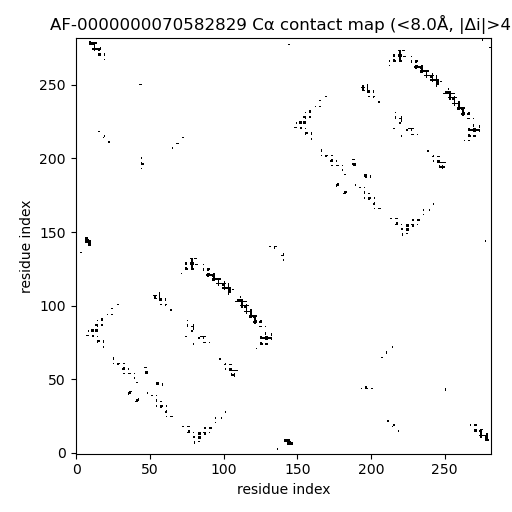1.244 -15.82 0.235 1 96.75 59 GLN B O 1
ATOM 1571 N N . ARG B 1 60 ? -1.438 -17.016 -1.63 1 96.56 60 ARG B N 1
ATOM 1572 C CA . ARG B 1 60 ? -1.208 -15.867 -2.498 1 96.56 60 ARG B CA 1
ATOM 1573 C C . ARG B 1 60 ? -2.295 -14.82 -2.311 1 96.56 60 ARG B C 1
ATOM 1575 O O . ARG B 1 60 ? -2.018 -13.617 -2.359 1 96.56 60 ARG B O 1
ATOM 1582 N N . SER B 1 61 ? -3.516 -15.305 -2.145 1 96.06 61 SER B N 1
ATOM 1583 C CA . SER B 1 61 ? -4.605 -14.359 -1.943 1 96.06 61 SER B CA 1
ATOM 1584 C C . SER B 1 61 ? -4.375 -13.508 -0.7 1 96.06 61 SER B C 1
ATOM 1586 O O . SER B 1 61 ? -4.594 -12.297 -0.722 1 96.06 61 SER B O 1
ATOM 1588 N N . HIS B 1 62 ? -3.918 -14.055 0.354 1 97.44 62 HIS B N 1
ATOM 1589 C CA . HIS B 1 62 ? -3.605 -13.305 1.564 1 97.44 62 HIS B CA 1
ATOM 1590 C C . HIS B 1 62 ? -2.449 -12.344 1.33 1 97.44 62 HIS B C 1
ATOM 1592 O O . HIS B 1 62 ? -2.535 -11.164 1.69 1 97.44 62 HIS B O 1
ATOM 1598 N N . GLN B 1 63 ? -1.411 -12.867 0.68 1 96.19 63 GLN B N 1
ATOM 1599 C CA . GLN B 1 63 ? -0.248 -12.023 0.418 1 96.19 63 GLN B CA 1
ATOM 1600 C C . GLN B 1 63 ? -0.617 -10.836 -0.465 1 96.19 63 GLN B C 1
ATOM 1602 O O . GLN B 1 63 ? -0.11 -9.734 -0.27 1 96.19 63 GLN B O 1
ATOM 1607 N N . ASN B 1 64 ? -1.482 -11.094 -1.422 1 95.62 64 ASN B N 1
ATOM 1608 C CA . ASN B 1 64 ? -1.928 -10.023 -2.303 1 95.62 64 ASN B CA 1
ATOM 1609 C C . ASN B 1 64 ? -2.662 -8.93 -1.529 1 95.62 64 ASN B C 1
ATOM 1611 O O . ASN B 1 64 ? -2.51 -7.742 -1.824 1 95.62 64 ASN B O 1
ATOM 1615 N N . PHE B 1 65 ? -3.473 -9.312 -0.585 1 97.12 65 PHE B N 1
ATOM 1616 C CA . PHE B 1 65 ? -4.133 -8.336 0.271 1 97.12 65 PHE B CA 1
ATOM 1617 C C . PHE B 1 65 ? -3.105 -7.473 0.995 1 97.12 65 PHE B C 1
ATOM 1619 O O . PHE B 1 65 ? -3.234 -6.25 1.034 1 97.12 65 PHE B O 1
ATOM 1626 N N . LEU B 1 66 ? -2.053 -8.102 1.506 1 95.94 66 LEU B N 1
ATOM 1627 C CA . LEU B 1 66 ? -1.027 -7.406 2.271 1 95.94 66 LEU B CA 1
ATOM 1628 C C . LEU B 1 66 ? -0.263 -6.426 1.387 1 95.94 66 LEU B C 1
ATOM 1630 O O . LEU B 1 66 ? 0.181 -5.375 1.856 1 95.94 66 LEU B O 1
ATOM 1634 N N . GLU B 1 67 ? -0.163 -6.695 0.098 1 94.81 67 GLU B N 1
ATOM 1635 C CA . GLU B 1 67 ? 0.559 -5.836 -0.835 1 94.81 67 GLU B CA 1
ATOM 1636 C C . GLU B 1 67 ? -0.155 -4.5 -1.021 1 94.81 67 GLU B C 1
ATOM 1638 O O . GLU B 1 67 ? 0.482 -3.484 -1.308 1 94.81 67 GLU B O 1
ATOM 1643 N N . SER B 1 68 ? -1.467 -4.539 -0.89 1 95.69 68 SER B N 1
ATOM 1644 C CA . SER B 1 68 ? -2.246 -3.334 -1.148 1 95.69 68 SER B CA 1
ATOM 1645 C C . SER B 1 68 ? -2.729 -2.699 0.151 1 95.69 68 SER B C 1
ATOM 1647 O O . SER B 1 68 ? -3.254 -1.583 0.145 1 95.69 68 SER B O 1
ATOM 1649 N N . TYR B 1 69 ? -2.475 -3.297 1.244 1 96.44 69 TYR B N 1
ATOM 1650 C CA . TYR B 1 69 ? -3.109 -2.947 2.512 1 96.44 69 TYR B CA 1
ATOM 1651 C C . TYR B 1 69 ? -2.625 -1.59 3.008 1 96.44 69 TYR B C 1
ATOM 1653 O O . TYR B 1 69 ? -3.43 -0.742 3.398 1 96.44 69 TYR B O 1
ATOM 1661 N N . PRO B 1 70 ? -1.294 -1.321 2.928 1 95.88 70 PRO B N 1
ATOM 1662 C CA . PRO B 1 70 ? -0.842 -0.013 3.406 1 95.88 70 PRO B CA 1
ATOM 1663 C C . PRO B 1 70 ? -1.43 1.146 2.604 1 95.88 70 PRO B C 1
ATOM 1665 O O . PRO B 1 70 ? -1.847 2.152 3.18 1 95.88 70 PRO B O 1
ATOM 1668 N N . GLN B 1 71 ? -1.461 0.983 1.31 1 96.19 71 GLN B N 1
ATOM 1669 C CA . GLN B 1 71 ? -2.012 2.049 0.48 1 96.19 71 GLN B CA 1
ATOM 1670 C C . GLN B 1 71 ? -3.514 2.197 0.699 1 96.19 71 GLN B C 1
ATOM 1672 O O . GLN B 1 71 ? -4.051 3.307 0.642 1 96.19 71 GLN B O 1
ATOM 1677 N N . PHE B 1 72 ? -4.234 1.104 0.92 1 98 72 PHE B N 1
ATOM 1678 C CA . PHE B 1 72 ? -5.66 1.165 1.217 1 98 72 PHE B CA 1
ATOM 1679 C C . PHE B 1 72 ? -5.914 1.977 2.48 1 98 72 PHE B C 1
ATOM 1681 O O . PHE B 1 72 ? -6.742 2.893 2.48 1 98 72 PHE B O 1
ATOM 1688 N N . LEU B 1 73 ? -5.18 1.644 3.506 1 97.44 73 LEU B N 1
ATOM 1689 C CA . LEU B 1 73 ? -5.367 2.342 4.773 1 97.44 73 LEU B CA 1
ATOM 1690 C C . LEU B 1 73 ? -5.047 3.826 4.629 1 97.44 73 LEU B C 1
ATOM 1692 O O . LEU B 1 73 ? -5.793 4.676 5.117 1 97.44 73 LEU B O 1
ATOM 1696 N N . MET B 1 74 ? -3.994 4.059 3.887 1 97.44 74 MET B N 1
ATOM 1697 C CA . MET B 1 74 ? -3.586 5.449 3.697 1 97.44 74 MET B CA 1
ATOM 1698 C C . MET B 1 74 ? -4.664 6.234 2.961 1 97.44 74 MET B C 1
ATOM 1700 O O . MET B 1 74 ? -5.082 7.301 3.418 1 97.44 74 MET B O 1
ATOM 1704 N N . THR B 1 75 ? -5.137 5.68 1.914 1 98.31 75 THR B N 1
ATOM 1705 C CA . THR B 1 75 ? -6.109 6.41 1.111 1 98.31 75 THR B CA 1
ATOM 1706 C C . THR B 1 75 ? -7.461 6.461 1.816 1 98.31 75 THR B C 1
ATOM 1708 O O . THR B 1 75 ? -8.203 7.441 1.686 1 98.31 75 THR B O 1
ATOM 1711 N N . LEU B 1 76 ? -7.844 5.414 2.578 1 98.31 76 LEU B N 1
ATOM 1712 C CA . LEU B 1 76 ? -9.086 5.414 3.344 1 98.31 76 LEU B CA 1
ATOM 1713 C C . LEU B 1 76 ? -9.102 6.559 4.355 1 98.31 76 LEU B C 1
ATOM 1715 O O . LEU B 1 76 ? -10.039 7.359 4.379 1 98.31 76 LEU B O 1
ATOM 1719 N N . PHE B 1 77 ? -8.039 6.664 5.09 1 96.94 77 PHE B N 1
ATOM 1720 C CA . PHE B 1 77 ? -8.039 7.605 6.199 1 96.94 77 PHE B CA 1
ATOM 1721 C C . PHE B 1 77 ? -7.809 9.031 5.703 1 96.94 77 PHE B C 1
ATOM 1723 O O . PHE B 1 77 ? -8.375 9.977 6.246 1 96.94 77 PHE B O 1
ATOM 1730 N N . LEU B 1 78 ? -7.047 9.188 4.633 1 95.94 78 LEU B N 1
ATOM 1731 C CA . LEU B 1 78 ? -6.871 10.523 4.066 1 95.94 78 LEU B CA 1
ATOM 1732 C C . LEU B 1 78 ? -8.117 10.953 3.295 1 95.94 78 LEU B C 1
ATOM 1734 O O . LEU B 1 78 ? -8.609 12.07 3.473 1 95.94 78 LEU B O 1
ATOM 1738 N N . GLY B 1 79 ? -8.609 10.078 2.488 1 95.56 79 GLY B N 1
ATOM 1739 C CA . GLY B 1 79 ? -9.742 10.398 1.634 1 95.56 79 GLY B CA 1
ATOM 1740 C C . GLY B 1 79 ? -11.031 10.617 2.406 1 95.56 79 GLY B C 1
ATOM 1741 O O . GLY B 1 79 ? -11.977 11.211 1.887 1 95.56 79 GLY B O 1
ATOM 1742 N N . GLY B 1 80 ? -11.078 10.141 3.625 1 96.06 80 GLY B N 1
ATOM 1743 C CA . GLY B 1 80 ? -12.297 10.18 4.422 1 96.06 80 GLY B CA 1
ATOM 1744 C C . GLY B 1 80 ? -12.523 11.516 5.102 1 96.06 80 GLY B C 1
ATOM 1745 O O . GLY B 1 80 ? -13.594 11.766 5.652 1 96.06 80 GLY B O 1
ATOM 1746 N N . PHE B 1 81 ? -11.586 12.438 5.008 1 93.25 81 PHE B N 1
ATOM 1747 C CA . PHE B 1 81 ? -11.703 13.68 5.762 1 93.25 81 PHE B CA 1
ATOM 1748 C C . PHE B 1 81 ? -12.789 14.57 5.172 1 93.25 81 PHE B C 1
ATOM 1750 O O . PHE B 1 81 ? -13.609 15.125 5.906 1 93.25 81 PHE B O 1
ATOM 1757 N N . GLU B 1 82 ? -12.836 14.703 3.895 1 91.88 82 GLU B N 1
ATOM 1758 C CA . GLU B 1 82 ? -13.766 15.641 3.271 1 91.88 82 GLU B CA 1
ATOM 1759 C C . GLU B 1 82 ? -15.125 14.992 3.029 1 91.88 82 GLU B C 1
ATOM 1761 O O . GLU B 1 82 ? -16.156 15.633 3.213 1 91.88 82 GLU B O 1
ATOM 1766 N N . PHE B 1 83 ? -15.07 13.727 2.615 1 95.38 83 PHE B N 1
ATOM 1767 C CA . PHE B 1 83 ? -16.281 12.992 2.293 1 95.38 83 PHE B CA 1
ATOM 1768 C C . PHE B 1 83 ? -16.312 11.648 3.014 1 95.38 83 PHE B C 1
ATOM 1770 O O . PHE B 1 83 ? -16.234 10.594 2.377 1 95.38 83 PHE B O 1
ATOM 1777 N N . PRO B 1 84 ? -16.547 11.633 4.312 1 97.19 84 PRO B N 1
ATOM 1778 C CA . PRO B 1 84 ? -16.391 10.406 5.102 1 97.19 84 PRO B CA 1
ATOM 1779 C C . PRO B 1 84 ? -17.375 9.32 4.695 1 97.19 84 PRO B C 1
ATOM 1781 O O . PRO B 1 84 ? -17.031 8.133 4.711 1 97.19 84 PRO B O 1
ATOM 1784 N N . LYS B 1 85 ? -18.609 9.68 4.32 1 98.12 85 LYS B N 1
ATOM 1785 C CA . LYS B 1 85 ? -19.578 8.656 3.945 1 98.12 85 LYS B CA 1
ATOM 1786 C C . LYS B 1 85 ? -19.203 8 2.619 1 98.12 85 LYS B C 1
ATOM 1788 O O . LYS B 1 85 ? -19.328 6.781 2.471 1 98.12 85 LYS B O 1
ATOM 1793 N N . VAL B 1 86 ? -18.75 8.789 1.683 1 98.5 86 VAL B N 1
ATOM 1794 C CA . VAL B 1 86 ? -18.344 8.258 0.389 1 98.5 86 VAL B CA 1
ATOM 1795 C C . VAL B 1 86 ? -17.109 7.375 0.563 1 98.5 86 VAL B C 1
ATOM 1797 O O . VAL B 1 86 ? -17.047 6.277 0.005 1 98.5 86 VAL B O 1
ATOM 1800 N N . ALA B 1 87 ? -16.141 7.883 1.329 1 98.62 87 ALA B N 1
ATOM 1801 C CA . ALA B 1 87 ? -14.93 7.117 1.585 1 98.62 87 ALA B CA 1
ATOM 1802 C C . ALA B 1 87 ? -15.25 5.789 2.266 1 98.62 87 ALA B C 1
ATOM 1804 O O . ALA B 1 87 ? -14.711 4.746 1.891 1 98.62 87 ALA B O 1
ATOM 1805 N N . ALA B 1 88 ? -16.094 5.828 3.264 1 98.69 88 ALA B N 1
ATOM 1806 C CA . ALA B 1 88 ? -16.484 4.602 3.959 1 98.69 88 ALA B CA 1
ATOM 1807 C C . ALA B 1 88 ? -17.141 3.615 3.002 1 98.69 88 ALA B C 1
ATOM 1809 O O . ALA B 1 88 ? -16.828 2.422 3.018 1 98.69 88 ALA B O 1
ATOM 1810 N N . GLY B 1 89 ? -18.094 4.145 2.221 1 98.75 89 GLY B N 1
ATOM 1811 C CA . GLY B 1 89 ? -18.734 3.295 1.22 1 98.75 89 GLY B CA 1
ATOM 1812 C C . GLY B 1 89 ? -17.734 2.682 0.25 1 98.75 89 GLY B C 1
ATOM 1813 O O . GLY B 1 89 ? -17.797 1.486 -0.041 1 98.75 89 GLY B O 1
ATOM 1814 N N . ALA B 1 90 ? -16.828 3.484 -0.27 1 98.81 90 ALA B N 1
ATOM 1815 C CA . ALA B 1 90 ? -15.789 3.004 -1.178 1 98.81 90 ALA B CA 1
ATOM 1816 C C . ALA B 1 90 ? -14.906 1.964 -0.498 1 98.81 90 ALA B C 1
ATOM 1818 O O . ALA B 1 90 ? -14.516 0.972 -1.117 1 98.81 90 ALA B O 1
ATOM 1819 N N . GLY B 1 91 ? -14.547 2.225 0.785 1 98.88 91 GLY B N 1
ATOM 1820 C CA . GLY B 1 91 ? -13.781 1.248 1.545 1 98.88 91 GLY B CA 1
ATOM 1821 C C . GLY B 1 91 ? -14.484 -0.089 1.677 1 98.88 91 GLY B C 1
ATOM 1822 O O . GLY B 1 91 ? -13.859 -1.143 1.555 1 98.88 91 GLY B O 1
ATOM 1823 N N . LEU B 1 92 ? -15.758 -0.033 1.875 1 98.75 92 LEU B N 1
ATOM 1824 C CA . LEU B 1 92 ? -16.531 -1.266 1.975 1 98.75 92 LEU B CA 1
ATOM 1825 C C . LEU B 1 92 ? -16.531 -2.016 0.647 1 98.75 92 LEU B C 1
ATOM 1827 O O . LEU B 1 92 ? -16.453 -3.246 0.625 1 98.75 92 LEU B O 1
ATOM 1831 N N . VAL B 1 93 ? -16.688 -1.271 -0.427 1 98.69 93 VAL B N 1
ATOM 1832 C CA . VAL B 1 93 ? -16.641 -1.885 -1.751 1 98.69 93 VAL B CA 1
ATOM 1833 C C . VAL B 1 93 ? -15.305 -2.578 -1.961 1 98.69 93 VAL B C 1
ATOM 1835 O O . VAL B 1 93 ? -15.25 -3.707 -2.455 1 98.69 93 VAL B O 1
ATOM 1838 N N . PHE B 1 94 ? -14.227 -1.885 -1.621 1 98.75 94 PHE B N 1
ATOM 1839 C CA . PHE B 1 94 ? -12.891 -2.465 -1.743 1 98.75 94 PHE B CA 1
ATOM 1840 C C . PHE B 1 94 ? -12.789 -3.752 -0.932 1 98.75 94 PHE B C 1
ATOM 1842 O O . PHE B 1 94 ? -12.367 -4.789 -1.453 1 98.75 94 PHE B O 1
ATOM 1849 N N . LEU B 1 95 ? -13.219 -3.729 0.312 1 98.69 95 LEU B N 1
ATOM 1850 C CA . LEU B 1 95 ? -13.086 -4.879 1.198 1 98.69 95 LEU B CA 1
ATOM 1851 C C . LEU B 1 95 ? -13.969 -6.031 0.731 1 98.69 95 LEU B C 1
ATOM 1853 O O . LEU B 1 95 ? -13.547 -7.191 0.77 1 98.69 95 LEU B O 1
ATOM 1857 N N . ALA B 1 96 ? -15.164 -5.723 0.296 1 98.62 96 ALA B N 1
ATOM 1858 C CA . ALA B 1 96 ? -16.016 -6.762 -0.262 1 98.62 96 ALA B CA 1
ATOM 1859 C C . ALA B 1 96 ? -15.375 -7.414 -1.481 1 98.62 96 ALA B C 1
ATOM 1861 O O . ALA B 1 96 ? -15.43 -8.633 -1.646 1 98.62 96 ALA B O 1
ATOM 1862 N N . GLY B 1 97 ? -14.82 -6.598 -2.305 1 98.44 97 GLY B N 1
ATOM 1863 C CA . GLY B 1 97 ? -14.109 -7.117 -3.459 1 98.44 97 GLY B CA 1
ATOM 1864 C C . GLY B 1 97 ? -12.938 -8.008 -3.084 1 98.44 97 GLY B C 1
ATOM 1865 O O . GLY B 1 97 ? -12.68 -9.016 -3.744 1 98.44 97 GLY B O 1
ATOM 1866 N N . ARG B 1 98 ? -12.25 -7.605 -2.006 1 98.31 98 ARG B N 1
ATOM 1867 C CA . ARG B 1 98 ? -11.125 -8.406 -1.535 1 98.31 98 ARG B CA 1
ATOM 1868 C C . ARG B 1 98 ? -11.594 -9.781 -1.067 1 98.31 98 ARG B C 1
ATOM 1870 O O . ARG B 1 98 ? -10.906 -10.781 -1.28 1 98.31 98 ARG B O 1
ATOM 1877 N N . VAL B 1 99 ? -12.711 -9.812 -0.397 1 98.44 99 VAL B N 1
ATOM 1878 C CA . VAL B 1 99 ? -13.266 -11.078 0.07 1 98.44 99 VAL B CA 1
ATOM 1879 C C . VAL B 1 99 ? -13.625 -11.961 -1.125 1 98.44 99 VAL B C 1
ATOM 1881 O O . VAL B 1 99 ? -13.227 -13.133 -1.182 1 98.44 99 VAL B O 1
ATOM 1884 N N . VAL B 1 100 ? -14.312 -11.414 -2.125 1 98.38 100 VAL B N 1
ATOM 1885 C CA . VAL B 1 100 ? -14.711 -12.164 -3.311 1 98.38 100 VAL B CA 1
ATOM 1886 C C . VAL B 1 100 ? -13.469 -12.578 -4.098 1 98.38 100 VAL B C 1
ATOM 1888 O O . VAL B 1 100 ? -13.414 -13.695 -4.633 1 98.38 100 VAL B O 1
ATOM 1891 N N . TYR B 1 101 ? -12.5 -11.672 -4.172 1 97.25 101 TYR B N 1
ATOM 1892 C CA . TYR B 1 101 ? -11.211 -11.961 -4.797 1 97.25 101 TYR B CA 1
ATOM 1893 C C . TYR B 1 101 ? -10.562 -13.188 -4.172 1 97.25 101 TYR B C 1
ATOM 1895 O O . TYR B 1 101 ? -10.172 -14.125 -4.875 1 97.25 101 TYR B O 1
ATOM 1903 N N . ALA B 1 102 ? -10.539 -13.227 -2.885 1 97.06 102 ALA B N 1
ATOM 1904 C CA . ALA B 1 102 ? -9.906 -14.328 -2.154 1 97.06 102 ALA B CA 1
ATOM 1905 C C . ALA B 1 102 ? -10.68 -15.625 -2.354 1 97.06 102 ALA B C 1
ATOM 1907 O O . ALA B 1 102 ? -10.078 -16.688 -2.553 1 97.06 102 ALA B O 1
ATOM 1908 N N . LEU B 1 103 ? -11.992 -15.57 -2.279 1 97.31 103 LEU B N 1
ATOM 1909 C CA . LEU B 1 103 ? -12.82 -16.766 -2.479 1 97.31 103 LEU B CA 1
ATOM 1910 C C . LEU B 1 103 ? -12.625 -17.328 -3.883 1 97.31 103 LEU B C 1
ATOM 1912 O O . LEU B 1 103 ? -12.539 -18.547 -4.059 1 97.31 103 LEU B O 1
ATOM 1916 N N . GLY B 1 104 ? -12.578 -16.438 -4.82 1 96.06 104 GLY B N 1
ATOM 1917 C CA . GLY B 1 104 ? -12.312 -16.875 -6.184 1 96.06 104 GLY B CA 1
ATOM 1918 C C . GLY B 1 104 ? -10.953 -17.516 -6.355 1 96.06 104 GLY B C 1
ATOM 1919 O O . GLY B 1 104 ? -10.828 -18.578 -6.961 1 96.06 104 GLY B O 1
ATOM 1920 N N . TYR B 1 105 ? -9.969 -16.875 -5.84 1 93.25 105 TYR B N 1
ATOM 1921 C CA . TYR B 1 105 ? -8.602 -17.375 -5.898 1 93.25 105 TYR B CA 1
ATOM 1922 C C . TYR B 1 105 ? -8.5 -18.75 -5.246 1 93.25 105 TYR B C 1
ATOM 1924 O O . TYR B 1 105 ? -7.848 -19.656 -5.777 1 93.25 105 TYR B O 1
ATOM 1932 N N . SER B 1 106 ? -9.148 -18.969 -4.207 1 93.75 106 SER B N 1
ATOM 1933 C CA . SER B 1 106 ? -8.977 -20.141 -3.348 1 93.75 106 SER B CA 1
ATOM 1934 C C . SER B 1 106 ? -9.633 -21.375 -3.959 1 93.75 106 SER B C 1
ATOM 1936 O O . SER B 1 106 ? -9.508 -22.469 -3.422 1 93.75 106 SER B O 1
ATOM 1938 N N . THR B 1 107 ? -10.305 -21.266 -5.094 1 93.75 107 THR B N 1
ATOM 1939 C CA . THR B 1 107 ? -10.883 -22.422 -5.777 1 93.75 107 THR B CA 1
ATOM 1940 C C . THR B 1 107 ? -9.781 -23.266 -6.418 1 93.75 107 THR B C 1
ATOM 1942 O O . THR B 1 107 ? -10.023 -24.422 -6.793 1 93.75 107 THR B O 1
ATOM 1945 N N . GLY B 1 108 ? -8.672 -22.656 -6.578 1 92.81 108 GLY B N 1
ATOM 1946 C CA . GLY B 1 108 ? -7.578 -23.328 -7.266 1 92.81 108 GLY B CA 1
ATOM 1947 C C . GLY B 1 108 ? -7.383 -22.859 -8.688 1 92.81 108 GLY B C 1
ATOM 1948 O O . GLY B 1 108 ? -6.387 -23.188 -9.336 1 92.81 108 GLY B O 1
ATOM 1949 N N . ASP B 1 109 ? -8.344 -22.094 -9.195 1 94.56 109 ASP B N 1
ATOM 1950 C CA . ASP B 1 109 ? -8.258 -21.422 -10.492 1 94.56 109 ASP B CA 1
ATOM 1951 C C . ASP B 1 109 ? -8.023 -19.922 -10.328 1 94.56 109 ASP B C 1
ATOM 1953 O O . ASP B 1 109 ? -8.961 -19.172 -10.109 1 94.56 109 ASP B O 1
ATOM 1957 N N . PRO B 1 110 ? -6.805 -19.516 -10.547 1 94 110 PRO B N 1
ATOM 1958 C CA . PRO B 1 110 ? -6.461 -18.109 -10.273 1 94 110 PRO B CA 1
ATOM 1959 C C . PRO B 1 110 ? -7.301 -17.125 -11.094 1 94 110 PRO B C 1
ATOM 1961 O O . PRO B 1 110 ? -7.496 -15.984 -10.672 1 94 110 PRO B O 1
ATOM 1964 N N . ALA B 1 111 ? -7.82 -17.516 -12.195 1 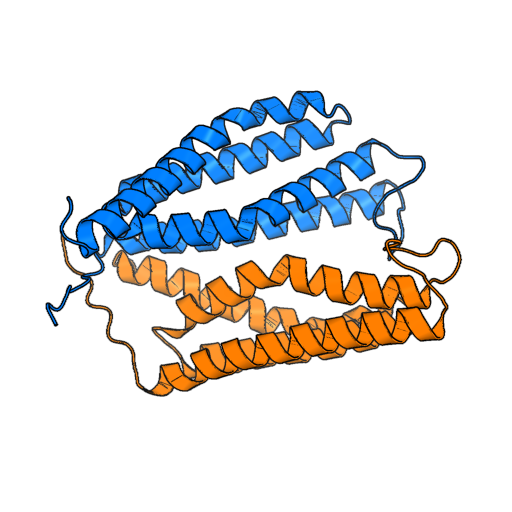94.5 111 ALA B N 1
ATOM 1965 C CA . ALA B 1 111 ? -8.602 -16.625 -13.039 1 94.5 111 ALA B CA 1
ATOM 1966 C C . ALA B 1 111 ? -9.891 -16.188 -12.336 1 94.5 111 ALA B C 1
ATOM 1968 O O . ALA B 1 111 ? -10.422 -15.117 -12.609 1 94.5 111 ALA B O 1
ATOM 1969 N N . LYS B 1 112 ? -10.352 -16.969 -11.469 1 96.12 112 LYS B N 1
ATOM 1970 C CA . LYS B 1 112 ? -11.617 -16.703 -10.789 1 96.12 112 LYS B CA 1
ATOM 1971 C C . LYS B 1 112 ? -11.461 -15.586 -9.766 1 96.12 112 LYS B C 1
ATOM 1973 O O . LYS B 1 112 ? -12.461 -15.062 -9.258 1 96.12 112 LYS B O 1
ATOM 1978 N N . ARG B 1 113 ? -10.234 -15.156 -9.555 1 94.25 113 ARG B N 1
ATOM 1979 C CA . ARG B 1 113 ? -9.992 -14.008 -8.68 1 94.25 113 ARG B CA 1
ATOM 1980 C C . ARG B 1 113 ? -10.641 -12.75 -9.234 1 94.25 113 ARG B C 1
ATOM 1982 O O . ARG B 1 113 ? -11.008 -11.852 -8.477 1 94.25 113 ARG B O 1
ATOM 1989 N N . MET B 1 114 ? -10.859 -12.758 -10.461 1 95.38 114 MET B N 1
ATOM 1990 C CA . MET B 1 114 ? -11.344 -11.539 -11.109 1 95.38 114 MET B CA 1
ATOM 1991 C C . MET B 1 114 ? -12.797 -11.266 -10.742 1 95.38 114 MET B C 1
ATOM 1993 O O . MET B 1 114 ? -13.312 -10.18 -11 1 95.38 114 MET B O 1
ATOM 1997 N N . ARG B 1 115 ? -13.547 -12.211 -10.133 1 95.88 115 ARG B N 1
ATOM 1998 C CA . ARG B 1 115 ? -14.883 -11.984 -9.602 1 95.88 115 ARG B CA 1
ATOM 1999 C C . ARG B 1 115 ? -14.883 -10.836 -8.594 1 95.88 115 ARG B C 1
ATOM 2001 O O . ARG B 1 115 ? -15.891 -10.141 -8.438 1 95.88 115 ARG B O 1
ATOM 2008 N N . GLY B 1 116 ? -13.766 -10.656 -7.953 1 97.06 116 GLY B N 1
ATOM 2009 C CA . GLY B 1 116 ? -13.625 -9.586 -6.977 1 97.06 116 GLY B CA 1
ATOM 2010 C C . GLY B 1 116 ? -13.094 -8.297 -7.57 1 97.06 116 GLY B C 1
ATOM 2011 O O . GLY B 1 116 ? -12.703 -7.383 -6.84 1 97.06 116 GLY B O 1
ATOM 2012 N N . GLY B 1 117 ? -13.094 -8.18 -8.875 1 96.44 117 GLY B N 1
ATOM 2013 C CA . GLY B 1 117 ? -12.484 -7.055 -9.57 1 96.44 117 GLY B CA 1
ATOM 2014 C C . GLY B 1 117 ? -13.18 -5.738 -9.281 1 96.44 117 GLY B C 1
ATOM 2015 O O . GLY B 1 117 ? -12.586 -4.668 -9.453 1 96.44 117 GLY B O 1
ATOM 2016 N N . PHE B 1 118 ? -14.383 -5.77 -8.852 1 97.31 118 PHE B N 1
ATOM 2017 C CA . PHE B 1 118 ? -15.102 -4.535 -8.57 1 97.31 118 PHE B CA 1
ATOM 2018 C C . PHE B 1 118 ? -14.453 -3.777 -7.418 1 97.31 118 PHE B C 1
ATOM 2020 O O . PHE B 1 118 ? -14.773 -2.609 -7.184 1 97.31 118 PHE B O 1
ATOM 2027 N N . GLN B 1 119 ? -13.484 -4.414 -6.742 1 97.56 119 GLN B N 1
ATOM 2028 C CA . GLN B 1 119 ? -12.727 -3.75 -5.688 1 97.56 119 GLN B CA 1
ATOM 2029 C C . GLN B 1 119 ? -12.031 -2.496 -6.215 1 97.56 119 GLN B C 1
ATOM 2031 O O . GLN B 1 119 ? -11.805 -1.547 -5.461 1 97.56 119 GLN B O 1
ATOM 2036 N N . TYR B 1 120 ? -11.734 -2.434 -7.441 1 97.25 120 TYR B N 1
ATOM 2037 C CA . TYR B 1 120 ? -10.977 -1.326 -8.016 1 97.25 120 TYR B CA 1
ATOM 2038 C C . TYR B 1 120 ? -11.812 -0.052 -8.047 1 97.25 120 TYR B C 1
ATOM 2040 O O . TYR B 1 120 ? -11.266 1.055 -8 1 97.25 120 TYR B O 1
ATOM 2048 N N . PHE B 1 121 ? -13.125 -0.196 -8.055 1 98 121 PHE B N 1
ATOM 2049 C CA . PHE B 1 121 ? -13.977 0.982 -7.949 1 98 121 PHE B CA 1
ATOM 2050 C C . PHE B 1 121 ? -13.797 1.666 -6.602 1 98 121 PHE B C 1
ATOM 2052 O O . PHE B 1 121 ? -13.719 2.895 -6.527 1 98 121 PHE B O 1
ATOM 2059 N N . GLY B 1 122 ? -13.734 0.858 -5.582 1 98.56 122 GLY B N 1
ATOM 2060 C CA . GLY B 1 122 ? -13.477 1.409 -4.258 1 98.56 122 GLY B CA 1
ATOM 2061 C C . GLY B 1 122 ? -12.094 2.027 -4.129 1 98.56 122 GLY B C 1
ATOM 2062 O O . GLY B 1 122 ? -11.961 3.146 -3.631 1 98.56 122 GLY B O 1
ATOM 2063 N N . ALA B 1 123 ? -11.117 1.326 -4.648 1 98.06 123 ALA B N 1
ATOM 2064 C CA . ALA B 1 123 ? -9.734 1.774 -4.539 1 98.06 123 ALA B CA 1
ATOM 2065 C C . ALA B 1 123 ? -9.523 3.09 -5.281 1 98.06 123 ALA B C 1
ATOM 2067 O O . ALA B 1 123 ? -8.898 4.016 -4.754 1 98.06 123 ALA B O 1
ATOM 2068 N N . LEU B 1 124 ? -10.023 3.193 -6.477 1 98.12 124 LEU B N 1
ATOM 2069 C CA . LEU B 1 124 ? -9.836 4.391 -7.289 1 98.12 124 LEU B CA 1
ATOM 2070 C C . LEU B 1 124 ? -10.586 5.578 -6.688 1 98.12 124 LEU B C 1
ATOM 2072 O O . LEU B 1 124 ? -10.102 6.711 -6.742 1 98.12 124 LEU B O 1
ATOM 2076 N N . THR B 1 125 ? -11.75 5.293 -6.168 1 98.62 125 THR B N 1
ATOM 2077 C CA . THR B 1 125 ? -12.492 6.355 -5.5 1 98.62 125 THR B CA 1
ATOM 2078 C C . THR B 1 125 ? -11.703 6.918 -4.324 1 98.62 125 THR B C 1
ATOM 2080 O O . THR B 1 125 ? -11.57 8.141 -4.184 1 98.62 125 THR B O 1
ATOM 2083 N N . LEU B 1 126 ? -11.156 6.047 -3.533 1 98.62 126 LEU B N 1
ATOM 2084 C CA . LEU B 1 126 ? -10.383 6.477 -2.377 1 98.62 126 LEU B CA 1
ATOM 2085 C C . LEU B 1 126 ? -9.141 7.254 -2.816 1 98.62 126 LEU B C 1
ATOM 2087 O O . LEU B 1 126 ? -8.773 8.25 -2.189 1 98.62 126 LEU B O 1
ATOM 2091 N N . LEU B 1 127 ? -8.5 6.77 -3.871 1 98.31 127 LEU B N 1
ATOM 2092 C CA . LEU B 1 127 ? -7.352 7.477 -4.422 1 98.31 127 LEU B CA 1
ATOM 2093 C C . LEU B 1 127 ? -7.738 8.883 -4.863 1 98.31 127 LEU B C 1
ATOM 2095 O O . LEU B 1 127 ? -7.051 9.852 -4.535 1 98.31 127 LEU B O 1
ATOM 2099 N N . GLY B 1 128 ? -8.836 8.984 -5.57 1 98.44 128 GLY B N 1
ATOM 2100 C CA . GLY B 1 128 ? -9.32 10.281 -6.016 1 98.44 128 GLY B CA 1
ATOM 2101 C C . GLY B 1 128 ? -9.633 11.227 -4.871 1 98.44 128 GLY B C 1
ATOM 2102 O O . GLY B 1 128 ? -9.305 12.414 -4.938 1 98.44 128 GLY B O 1
ATOM 2103 N N . LEU B 1 129 ? -10.266 10.742 -3.857 1 98 129 LEU B N 1
ATOM 2104 C CA . LEU B 1 129 ? -10.586 11.562 -2.693 1 98 129 LEU B CA 1
ATOM 2105 C C . LEU B 1 129 ? -9.32 12.055 -2.01 1 98 129 LEU B C 1
ATOM 2107 O O . LEU B 1 129 ? -9.281 13.188 -1.514 1 98 129 LEU B O 1
ATOM 2111 N N . SER B 1 130 ? -8.297 11.227 -1.942 1 97.94 130 SER B N 1
ATOM 2112 C CA . SER B 1 130 ? -7.031 11.609 -1.325 1 97.94 130 SER B CA 1
ATOM 2113 C C . SER B 1 130 ? -6.324 12.695 -2.139 1 97.94 130 SER B C 1
ATOM 2115 O O . SER B 1 130 ? -5.738 13.617 -1.575 1 97.94 130 SER B O 1
ATOM 2117 N N . VAL B 1 131 ? -6.379 12.562 -3.477 1 97.94 131 VAL B N 1
ATOM 2118 C CA . VAL B 1 131 ? -5.824 13.594 -4.352 1 97.94 131 VAL B CA 1
ATOM 2119 C C . VAL B 1 131 ? -6.535 14.922 -4.102 1 97.94 131 VAL B C 1
ATOM 2121 O O . VAL B 1 131 ? -5.891 15.961 -3.963 1 97.94 131 VAL B O 1
ATOM 2124 N N . ARG B 1 132 ? -7.828 14.859 -4.082 1 96.94 132 ARG B N 1
ATOM 2125 C CA . ARG B 1 132 ? -8.617 16.062 -3.852 1 96.94 132 ARG B CA 1
ATOM 2126 C C . ARG B 1 132 ? -8.234 16.719 -2.529 1 96.94 132 ARG B C 1
ATOM 2128 O O . ARG B 1 132 ? -8.102 17.938 -2.453 1 96.94 132 ARG B O 1
ATOM 2135 N N . LEU B 1 133 ? -8.07 15.914 -1.476 1 95 133 LEU B N 1
ATOM 2136 C CA . LEU B 1 133 ? -7.676 16.453 -0.18 1 95 133 LEU B CA 1
ATOM 2137 C C . LEU B 1 133 ? -6.359 17.219 -0.287 1 95 133 LEU B C 1
ATOM 2139 O O . LEU B 1 133 ? -6.25 18.344 0.207 1 95 133 LEU B O 1
ATOM 2143 N N . GLY B 1 134 ? -5.328 16.609 -0.9 1 95.88 134 GLY B N 1
ATOM 2144 C CA . GLY B 1 134 ? -4.051 17.281 -1.068 1 95.88 134 GLY B CA 1
ATOM 2145 C C . GLY B 1 134 ? -4.164 18.594 -1.812 1 95.88 134 GLY B C 1
ATOM 2146 O O . GLY B 1 134 ? -3.598 19.609 -1.389 1 95.88 134 GLY B O 1
ATOM 2147 N N . LEU B 1 135 ? -4.914 18.594 -2.852 1 95.75 135 LEU B N 1
ATOM 2148 C CA . LEU B 1 135 ? -5.086 19.797 -3.666 1 95.75 135 LEU B CA 1
ATOM 2149 C C . LEU B 1 135 ? -5.852 20.875 -2.898 1 95.75 135 LEU B C 1
ATOM 2151 O O . LEU B 1 135 ? -5.551 22.062 -3.018 1 95.75 135 LEU B O 1
ATOM 2155 N N . ARG B 1 136 ? -6.84 20.422 -2.186 1 92.06 136 ARG B N 1
ATOM 2156 C CA . ARG B 1 136 ? -7.613 21.375 -1.387 1 92.06 136 ARG B CA 1
ATOM 2157 C C . ARG B 1 136 ? -6.742 22.047 -0.333 1 92.06 136 ARG B C 1
ATOM 2159 O O . ARG B 1 136 ? -6.82 23.25 -0.138 1 92.06 136 ARG B O 1
ATOM 2166 N N . MET B 1 137 ? -5.969 21.328 0.273 1 91.81 137 MET B N 1
ATOM 2167 C CA . MET B 1 137 ? -5.07 21.875 1.286 1 91.81 137 MET B CA 1
ATOM 2168 C C . MET B 1 137 ? -4.137 22.922 0.68 1 91.81 137 M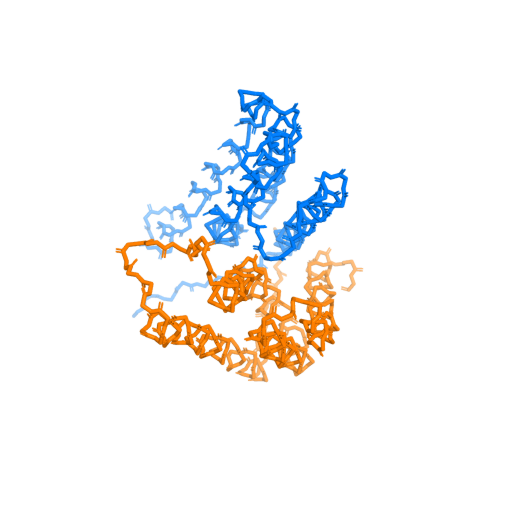ET B C 1
ATOM 2170 O O . MET B 1 137 ? -3.822 23.922 1.321 1 91.81 137 MET B O 1
ATOM 2174 N N . LEU B 1 138 ? -3.791 22.719 -0.539 1 93.31 138 LEU B N 1
ATOM 2175 C CA . LEU B 1 138 ? -2.861 23.625 -1.219 1 93.31 138 LEU B CA 1
ATOM 2176 C C . LEU B 1 138 ? -3.602 24.797 -1.85 1 93.31 138 LEU B C 1
ATOM 2178 O O . LEU B 1 138 ? -2.977 25.719 -2.379 1 93.31 138 LEU B O 1
ATOM 2182 N N . GLY B 1 139 ? -4.949 24.656 -1.836 1 91.38 139 GLY B N 1
ATOM 2183 C CA . GLY B 1 139 ? -5.766 25.75 -2.33 1 91.38 139 GLY B CA 1
ATOM 2184 C C . GLY B 1 139 ? -6.055 25.656 -3.816 1 91.38 139 GLY B C 1
ATOM 2185 O O . GLY B 1 139 ? -6.309 26.672 -4.469 1 91.38 139 GLY B O 1
ATOM 2186 N N . HIS B 1 140 ? -5.84 24.469 -4.273 1 91.25 140 HIS B N 1
ATOM 2187 C CA . HIS B 1 140 ? -6.059 24.328 -5.707 1 91.25 140 HIS B CA 1
ATOM 2188 C C . HIS B 1 140 ? -7.48 23.859 -6.004 1 91.25 140 HIS B C 1
ATOM 2190 O O . HIS B 1 140 ? -7.887 23.797 -7.168 1 91.25 140 HIS B O 1
ATOM 2196 N N . VAL B 1 141 ? -8.203 23.469 -5.078 1 86.88 141 VAL B N 1
ATOM 2197 C CA . VAL B 1 141 ? -9.617 23.125 -5.184 1 86.88 141 VAL B CA 1
ATOM 2198 C C . VAL B 1 141 ? -10.328 23.469 -3.879 1 86.88 141 VAL B C 1
ATOM 2200 O O . VAL B 1 141 ? -9.695 23.562 -2.824 1 86.88 141 VAL B O 1
#

Foldseek 3Di:
DDDDDQDADPLLVLLVVLLVVLVVLLVVLVVQLVVLCVVVVPDPPDQDDPPDLLSNLSSVLSVVCVVCVVVLNVLSNLLCRPPVVLSSVLSVLLSQLSVQLNVLSNVSDNVRSCVSVSNVSSSVSSVVSNVVSVCVSVVND/DDDDDQDADPLLVLLVVLLVVLVVLLVVLVVQLVVLCVVVVPDPPDQDDPPDLLSNLSSVLSVVCVVCVVVLNVLSNQLCRPPVVLSSVLSVLLSQLSVQLNVLSNVSDNVRSCVSVSSVSSSVSSVVSNVVSVCVSVVND

Organism: Amblyomma americanum (NCBI:txid6943)